Protein AF-A0A971ZGK8-F1 (afdb_monomer_lite)

Foldseek 3Di:
DPVPDDDDDDDDAQDKDKDKDWDADPVGIDPDIDIDIDGHHHCVRPPVSVVVVVVVVVVVVCCQACNDWDDDQQEIETEDHPPLQVVQEAECPDPVNPSHFKYKYWYFVVSLCDQGWHWYHDFQKIKIDTSVQLCDPVVVVVCPVARPKTKIKMKGFDDDDDADPQKDFQGTKIWIFIWIDDPPDIGGPFFTNFWMKMAGHGPCPVPVDFDPKFKWWQDPVVRHTDTDPHRMDTDGGITMIGIMGGD

pLDDT: mean 90.39, std 7.76, range [48.34, 98.5]

Radius of gyration: 27.32 Å; chains: 1; bounding box: 56×55×80 Å

Sequence (247 aa):
TTEAEFLVKDLEPDTLYDFRVRALNQYGASIGDATVRVRTLTVRQDTKLGEKEDRLDREEDKIRREGKEEFNNDTVRIFLGENTLRRGLVSLTQSKYNKINSFTISIPVEFVRTNRELTIREGTLILELNLRDLYTQDVRRNDKGNKDAYVNIHIERISEGHIPRGKRLASKAYEVSFDYQYGKNTLAINKLENPAKVTLVQDKKAYPNTKNTKLYIFNREKGDYQPQSSTWANINTSGRFILLSDR

Secondary structure (DSSP, 8-state):
--TT-----SPPTT-EEEEEE--EETTEE-S--EEEEEEPPPTTT-HHHHHHHHHHHHHHHHHHHHEEEEEETTEEEEEE-HHHHHHTEEE--SGGGTT--EEEEEEEHHHHTS--EEEEEETTEEEEEEGGGGS-HHHHHH----TT-EEEEEEEEE------TTEEESS-EEEEEEEEEETTEEEE--S-SSPEEEEE---TTT-TT-EEEEEEEEETTTTEEEEPSSSEEEESS-EEEEEEEE-

Structure (mmCIF, N/CA/C/O backbone):
data_AF-A0A971ZGK8-F1
#
_entry.id   AF-A0A971ZGK8-F1
#
loop_
_atom_site.group_PDB
_atom_site.id
_atom_site.type_symbol
_atom_site.label_atom_id
_atom_site.label_alt_id
_atom_site.label_comp_id
_atom_site.label_asym_id
_atom_site.label_entity_id
_atom_site.label_seq_id
_atom_site.pdbx_PDB_ins_code
_atom_site.Cartn_x
_atom_site.Cartn_y
_atom_site.Cartn_z
_atom_site.occupancy
_atom_site.B_iso_or_equiv
_atom_site.auth_seq_id
_atom_site.auth_comp_id
_atom_site.auth_asym_id
_atom_site.auth_atom_id
_atom_site.pdbx_PDB_model_num
ATOM 1 N N . THR A 1 1 ? -9.088 -16.824 57.070 1.00 48.34 1 THR A N 1
ATOM 2 C CA . THR A 1 1 ? -10.196 -17.383 56.269 1.00 48.34 1 THR A CA 1
ATOM 3 C C . THR A 1 1 ? -10.230 -16.671 54.930 1.00 48.34 1 THR A C 1
ATOM 5 O O . THR A 1 1 ? -10.958 -15.710 54.768 1.00 48.34 1 THR A O 1
ATOM 8 N N . THR A 1 2 ? -9.378 -17.091 53.998 1.00 50.44 2 THR A N 1
ATOM 9 C CA . THR A 1 2 ? -9.265 -16.545 52.626 1.00 50.44 2 THR A CA 1
ATOM 10 C C . THR A 1 2 ? -9.487 -17.630 51.562 1.00 50.44 2 THR A C 1
ATOM 12 O O . THR A 1 2 ? -9.474 -17.345 50.375 1.00 50.44 2 THR A O 1
ATOM 15 N N . GLU A 1 3 ? -9.721 -18.880 51.977 1.00 58.78 3 GLU A N 1
ATOM 16 C CA . GLU A 1 3 ? -9.874 -20.050 51.095 1.00 58.78 3 GLU A CA 1
ATOM 17 C C . GLU A 1 3 ? -11.291 -20.220 50.513 1.00 58.78 3 GLU A C 1
ATOM 19 O O . GLU A 1 3 ? -11.519 -21.135 49.729 1.00 58.78 3 GLU A O 1
ATOM 24 N N . ALA A 1 4 ? -12.248 -19.356 50.870 1.00 72.69 4 ALA A N 1
ATOM 25 C CA . ALA A 1 4 ? -13.655 -19.472 50.460 1.00 72.69 4 ALA A CA 1
ATOM 26 C C . ALA A 1 4 ? -14.117 -18.366 49.488 1.00 72.69 4 ALA A C 1
ATOM 28 O O . ALA A 1 4 ? -15.316 -18.137 49.342 1.00 72.69 4 ALA A O 1
ATOM 29 N N . GLU A 1 5 ? -13.184 -17.675 48.830 1.00 80.25 5 GLU A N 1
ATOM 30 C CA . GLU A 1 5 ? -13.477 -16.629 47.845 1.00 80.25 5 GLU A CA 1
ATOM 31 C C . GLU A 1 5 ? -13.016 -17.061 46.446 1.00 80.25 5 GLU A C 1
ATOM 33 O O . GLU A 1 5 ? -11.939 -17.633 46.280 1.00 80.25 5 GLU A O 1
ATOM 38 N N . PHE A 1 6 ? -13.826 -16.777 45.423 1.00 81.44 6 PHE A N 1
ATOM 39 C CA . PHE A 1 6 ? -13.497 -17.060 44.026 1.00 81.44 6 PHE A CA 1
ATOM 40 C C . PHE A 1 6 ? -13.802 -15.837 43.159 1.00 81.44 6 PHE A C 1
ATOM 42 O O . PHE A 1 6 ? -14.929 -15.344 43.140 1.00 81.44 6 PHE A O 1
ATOM 49 N N . LEU A 1 7 ? -12.796 -15.345 42.430 1.00 85.88 7 LEU A N 1
ATOM 50 C CA . LEU A 1 7 ? -12.956 -14.228 41.503 1.00 85.88 7 LEU A CA 1
ATOM 51 C C . LEU A 1 7 ? -13.386 -14.748 40.130 1.00 85.88 7 LEU A C 1
ATOM 53 O O . LEU A 1 7 ? -12.573 -15.290 39.379 1.00 85.88 7 LEU A O 1
ATOM 57 N N . VAL A 1 8 ? -14.650 -14.520 39.786 1.00 84.19 8 VAL A N 1
ATOM 58 C CA . VAL A 1 8 ? -15.166 -14.752 38.434 1.00 84.19 8 VAL A CA 1
ATOM 59 C C . VAL A 1 8 ? -14.783 -13.564 37.548 1.00 84.19 8 VAL A C 1
ATOM 61 O O . VAL A 1 8 ? -15.003 -12.413 37.924 1.00 84.19 8 VAL A O 1
ATOM 64 N N . LYS A 1 9 ? -14.174 -13.837 36.391 1.00 85.62 9 LYS A N 1
ATOM 65 C CA . LYS A 1 9 ? -13.697 -12.830 35.428 1.00 85.62 9 LYS A CA 1
ATOM 66 C C . LYS A 1 9 ? -14.501 -12.901 34.128 1.00 85.62 9 LYS A C 1
ATOM 68 O O . LYS A 1 9 ? -15.233 -13.861 33.918 1.00 85.62 9 LYS A O 1
ATOM 73 N N . ASP A 1 10 ? -14.330 -11.886 33.281 1.00 83.06 10 ASP A N 1
ATOM 74 C CA . ASP A 1 10 ? -14.865 -11.825 31.912 1.00 83.06 10 ASP A CA 1
ATOM 75 C C . ASP A 1 10 ? -16.402 -11.909 31.816 1.00 83.06 10 ASP A C 1
ATOM 77 O O . ASP A 1 10 ? -16.953 -12.489 30.885 1.00 83.06 10 ASP A O 1
ATOM 81 N N . LEU A 1 11 ? -17.101 -11.309 32.786 1.00 86.00 11 LEU A N 1
ATOM 82 C CA . LEU A 1 11 ? -18.559 -11.166 32.769 1.00 86.00 11 LEU A CA 1
ATOM 83 C C . LEU A 1 11 ? -18.975 -9.931 31.958 1.00 86.00 11 LEU A C 1
ATOM 85 O O . LEU A 1 11 ? -18.361 -8.870 32.076 1.00 86.00 11 LEU A O 1
ATOM 89 N N . GLU A 1 12 ? -20.053 -10.050 31.186 1.00 84.25 12 GLU A N 1
ATOM 90 C CA . GLU A 1 12 ? -20.650 -8.914 30.470 1.00 84.25 12 GLU A CA 1
ATOM 91 C C . GLU A 1 12 ? -21.177 -7.840 31.453 1.00 84.25 12 GLU A C 1
ATOM 93 O O . GLU A 1 12 ? -21.730 -8.196 32.502 1.00 84.25 12 GLU A O 1
ATOM 98 N N . PRO A 1 13 ? -21.014 -6.534 31.158 1.00 85.44 13 PRO A N 1
ATOM 99 C CA . PRO A 1 13 ? -21.527 -5.446 31.996 1.00 85.44 13 PRO A CA 1
ATOM 100 C C . PRO A 1 13 ? -23.065 -5.379 31.980 1.00 85.44 13 PRO A C 1
ATOM 102 O O . PRO A 1 13 ? -23.704 -5.876 31.055 1.00 85.44 13 PRO A O 1
ATOM 105 N N . ASP A 1 14 ? -23.662 -4.776 33.016 1.00 85.50 14 ASP A N 1
ATOM 106 C CA . ASP A 1 14 ? -25.126 -4.664 33.225 1.00 85.50 14 ASP A CA 1
ATOM 107 C C . ASP A 1 14 ? -25.916 -5.975 33.018 1.00 85.50 14 ASP A C 1
ATOM 109 O O . ASP A 1 14 ? -27.077 -5.992 32.604 1.00 85.50 14 ASP A O 1
ATOM 113 N N . THR A 1 15 ? -25.283 -7.107 33.316 1.00 87.88 15 THR A N 1
ATOM 114 C CA . THR A 1 15 ? -25.834 -8.436 33.057 1.00 87.88 15 THR A CA 1
ATOM 115 C C . THR A 1 15 ? -26.066 -9.169 34.370 1.00 87.88 15 THR A C 1
ATOM 117 O O . THR A 1 15 ? -25.269 -9.106 35.308 1.00 87.88 15 THR A O 1
ATOM 120 N N . LEU A 1 16 ? -27.217 -9.831 34.466 1.00 92.06 16 LEU A N 1
ATOM 121 C CA . LEU A 1 16 ? -27.627 -10.579 35.647 1.00 92.06 16 LEU A CA 1
ATOM 122 C C . LEU A 1 16 ? -27.066 -12.004 35.577 1.00 92.06 16 LEU A C 1
ATOM 124 O O . LEU A 1 16 ? -27.390 -12.743 34.651 1.00 92.06 16 LEU A O 1
ATOM 128 N N . TYR A 1 17 ? -26.280 -12.395 36.577 1.00 92.75 17 TYR A N 1
ATOM 129 C CA . TYR A 1 17 ? -25.721 -13.739 36.711 1.00 92.75 17 TYR A CA 1
ATOM 130 C C . TYR A 1 17 ? -26.236 -14.422 37.981 1.00 92.75 17 TYR A C 1
ATOM 132 O O . TYR A 1 17 ? -26.343 -13.799 39.041 1.00 92.75 17 TYR A O 1
ATOM 140 N N . ASP A 1 18 ? -26.507 -15.724 37.870 1.00 92.81 18 ASP A N 1
ATOM 141 C CA . ASP A 1 18 ? -26.852 -16.604 38.988 1.00 92.81 18 ASP A CA 1
ATOM 142 C C . ASP A 1 18 ? -25.675 -17.550 39.265 1.00 92.81 18 ASP A C 1
ATOM 144 O O . ASP A 1 18 ? -25.399 -18.466 38.488 1.00 92.81 18 ASP A O 1
ATOM 148 N N . PHE A 1 19 ? -24.981 -17.347 40.384 1.00 89.75 19 PHE A N 1
ATOM 149 C CA . PHE A 1 19 ? -23.882 -18.203 40.824 1.00 89.75 19 PHE A CA 1
ATOM 150 C C . PHE A 1 19 ? -24.393 -19.264 41.789 1.00 89.75 19 PHE A C 1
ATOM 152 O O . PHE A 1 19 ? -25.040 -18.935 42.783 1.00 89.75 19 PHE A O 1
ATOM 159 N N . ARG A 1 20 ? -24.079 -20.534 41.516 1.00 89.50 20 ARG A N 1
ATOM 160 C CA . ARG A 1 20 ? -24.404 -21.665 42.394 1.00 89.50 20 ARG A CA 1
ATOM 161 C C . ARG A 1 20 ? -23.137 -22.332 42.893 1.00 89.50 20 ARG A C 1
ATOM 163 O O . ARG A 1 20 ? -22.283 -22.704 42.091 1.00 89.50 20 ARG A O 1
ATOM 170 N N . VAL A 1 21 ? -23.041 -22.523 44.205 1.00 87.06 21 VAL A N 1
ATOM 171 C CA . VAL A 1 21 ? -21.898 -23.179 44.850 1.00 87.06 21 VAL A CA 1
ATOM 172 C C . VAL A 1 21 ? -22.375 -24.414 45.609 1.00 87.06 21 VAL A C 1
ATOM 174 O O . VAL A 1 21 ? -23.343 -24.355 46.370 1.00 87.06 21 VAL A O 1
ATOM 177 N N . ARG A 1 22 ? -21.678 -25.539 45.406 1.00 87.06 22 ARG A N 1
ATOM 178 C CA . ARG A 1 22 ? -21.882 -26.802 46.130 1.00 87.06 22 ARG A CA 1
ATOM 179 C C . ARG A 1 22 ? -20.570 -27.285 46.725 1.00 87.06 22 ARG A C 1
ATOM 181 O O . ARG A 1 22 ? -19.551 -27.297 46.041 1.00 87.06 22 ARG A O 1
ATOM 188 N N . ALA A 1 23 ? -20.619 -27.729 47.977 1.00 85.38 23 ALA A N 1
ATOM 189 C CA . ALA A 1 23 ? -19.491 -28.393 48.615 1.00 85.38 23 ALA A CA 1
ATOM 190 C C . ALA A 1 23 ? -19.387 -29.850 48.137 1.00 85.38 23 ALA A C 1
ATOM 192 O O . ALA A 1 23 ? -20.405 -30.529 47.990 1.00 85.38 23 ALA A O 1
ATOM 193 N N . LEU A 1 24 ? -18.162 -30.327 47.923 1.00 87.75 24 LEU A N 1
ATOM 194 C CA . LEU A 1 24 ? -17.855 -31.702 47.531 1.00 87.75 24 LEU A CA 1
ATOM 195 C C . LEU A 1 24 ? -16.894 -32.306 48.562 1.00 87.75 24 LEU A C 1
ATOM 197 O O . LEU A 1 24 ? -15.886 -31.685 48.894 1.00 87.75 24 LEU A O 1
ATOM 201 N N . ASN A 1 25 ? -17.191 -33.507 49.059 1.00 86.56 25 ASN A N 1
ATOM 202 C CA . ASN A 1 25 ? -16.276 -34.293 49.891 1.00 86.56 25 ASN A CA 1
ATOM 203 C C . ASN A 1 25 ? -16.026 -35.679 49.262 1.00 86.56 25 ASN A C 1
ATOM 205 O O . ASN A 1 25 ? -16.562 -35.995 48.201 1.00 86.56 25 ASN A O 1
ATOM 209 N N . GLN A 1 26 ? -15.229 -36.524 49.923 1.00 85.06 26 GLN A N 1
ATOM 210 C CA . GLN A 1 26 ? -14.889 -37.869 49.430 1.00 85.06 26 GLN A CA 1
ATOM 211 C C . GLN A 1 26 ? -16.089 -38.824 49.267 1.00 85.06 26 GLN A C 1
ATOM 213 O O . GLN A 1 26 ? -15.962 -39.853 48.611 1.00 85.06 26 GLN A O 1
ATOM 218 N N . TYR A 1 27 ? -17.242 -38.496 49.855 1.00 84.88 27 TYR A N 1
ATOM 219 C CA . TYR A 1 27 ? -18.473 -39.286 49.794 1.00 84.88 27 TYR A CA 1
ATOM 220 C C . TYR A 1 27 ? -19.504 -38.717 48.808 1.00 84.88 27 TYR A C 1
ATOM 222 O O . TYR A 1 27 ? -20.514 -39.368 48.546 1.00 84.88 27 TYR A O 1
ATOM 230 N N . GLY A 1 28 ? -19.267 -37.525 48.250 1.00 83.12 28 GLY A N 1
ATOM 231 C CA . GLY A 1 28 ? -20.131 -36.909 47.246 1.00 83.12 28 GLY A CA 1
ATOM 232 C C . GLY A 1 28 ? -20.387 -35.418 47.464 1.00 83.12 28 GLY A C 1
ATOM 233 O O . GLY A 1 28 ? -19.735 -34.743 48.263 1.00 83.12 28 GLY A O 1
ATOM 234 N N . ALA A 1 29 ? -21.340 -34.889 46.696 1.00 82.75 29 ALA A N 1
ATOM 235 C CA . ALA A 1 29 ? -21.760 -33.495 46.775 1.00 82.75 29 ALA A CA 1
ATOM 236 C C . ALA A 1 29 ? -22.768 -33.269 47.910 1.00 82.75 29 ALA A C 1
ATOM 238 O O . ALA A 1 29 ? -23.597 -34.125 48.214 1.00 82.75 29 ALA A O 1
ATOM 239 N N . SER A 1 30 ? -22.716 -32.076 48.497 1.00 83.50 30 SER A N 1
ATOM 240 C CA . SER A 1 30 ? -23.720 -31.555 49.425 1.00 83.50 30 SER A CA 1
ATOM 241 C C . SER A 1 30 ? -25.133 -31.606 48.828 1.00 83.50 30 SER A C 1
ATOM 243 O O . SER A 1 30 ? -25.326 -31.312 47.647 1.00 83.50 30 SER A O 1
ATOM 245 N N . ILE A 1 31 ? -26.123 -31.917 49.674 1.00 76.06 31 ILE A N 1
ATOM 246 C CA . ILE A 1 31 ? -27.555 -31.914 49.324 1.00 76.06 31 ILE A CA 1
ATOM 247 C C . ILE A 1 31 ? -28.051 -30.485 49.042 1.00 76.06 31 ILE A C 1
ATOM 249 O O . ILE A 1 31 ? -28.914 -30.291 48.192 1.00 76.06 31 ILE A O 1
ATOM 253 N N . GLY A 1 32 ? -27.502 -29.482 49.735 1.00 75.00 32 GLY A N 1
ATOM 254 C CA . GLY A 1 32 ? -27.845 -28.073 49.535 1.00 75.00 32 GLY A CA 1
ATOM 255 C C . GLY A 1 32 ? -26.857 -27.343 48.626 1.00 75.00 32 GLY A C 1
ATOM 256 O O . GLY A 1 32 ? -25.653 -27.622 48.657 1.00 75.00 32 GLY A O 1
ATOM 257 N N . ASP A 1 33 ? -27.361 -26.374 47.862 1.00 80.44 33 ASP A N 1
ATOM 258 C CA . ASP A 1 33 ? -26.561 -25.360 47.175 1.00 80.44 33 ASP A CA 1
ATOM 259 C C . ASP A 1 33 ? -26.872 -23.951 47.671 1.00 80.44 33 ASP A C 1
ATOM 261 O O . ASP A 1 33 ? -27.999 -23.633 48.046 1.00 80.44 33 ASP A O 1
ATOM 265 N N . ALA A 1 34 ? -25.844 -23.105 47.667 1.00 81.44 34 ALA A N 1
ATOM 266 C CA . ALA A 1 34 ? -26.004 -21.673 47.848 1.00 81.44 34 ALA A CA 1
ATOM 267 C C . ALA A 1 34 ? -26.119 -21.030 46.464 1.00 81.44 34 ALA A C 1
ATOM 269 O O . ALA A 1 34 ? -25.221 -21.188 45.634 1.00 81.44 34 ALA A O 1
ATOM 270 N N . THR A 1 35 ? -27.216 -20.311 46.220 1.00 84.81 35 THR A N 1
ATOM 271 C CA . THR A 1 35 ? -27.405 -19.513 45.004 1.00 84.81 35 THR A CA 1
ATOM 272 C C . THR A 1 35 ? -27.316 -18.032 45.352 1.00 84.81 35 THR A C 1
ATOM 274 O O . THR A 1 35 ? -27.999 -17.572 46.266 1.00 84.81 35 THR A O 1
ATOM 277 N N . VAL A 1 36 ? -26.518 -17.273 44.603 1.00 88.31 36 VAL A N 1
ATOM 278 C CA . VAL A 1 36 ? -26.461 -15.811 44.694 1.00 88.31 36 VAL A CA 1
ATOM 279 C C . VAL A 1 36 ? -26.730 -15.226 43.316 1.00 88.31 36 VAL A C 1
ATOM 281 O O . VAL A 1 36 ? -26.092 -15.602 42.335 1.00 88.31 36 VAL A O 1
ATOM 284 N N . ARG A 1 37 ? -27.675 -14.290 43.257 1.00 90.31 37 ARG A N 1
ATOM 285 C CA . ARG A 1 37 ? -28.022 -13.533 42.055 1.00 90.31 37 ARG A CA 1
ATOM 286 C C . ARG A 1 37 ? -27.402 -12.147 42.147 1.00 90.31 37 ARG A C 1
ATOM 288 O O . ARG A 1 37 ? -27.738 -11.391 43.057 1.00 90.31 37 ARG A O 1
ATOM 295 N N . VAL A 1 38 ? -26.517 -11.812 41.214 1.00 89.38 38 VAL A N 1
ATOM 296 C CA . VAL A 1 38 ? -25.820 -10.518 41.181 1.00 89.38 38 VAL A CA 1
ATOM 297 C C . VAL A 1 38 ? -25.904 -9.943 39.776 1.00 89.38 38 VAL A C 1
ATOM 299 O O . VAL A 1 38 ? -25.780 -10.666 38.791 1.00 89.38 38 VAL A O 1
ATOM 302 N N . ARG A 1 39 ? -26.114 -8.632 39.674 1.00 88.31 39 ARG A N 1
ATOM 303 C CA . ARG A 1 39 ? -25.971 -7.898 38.416 1.00 88.31 39 ARG A CA 1
ATOM 304 C C . ARG A 1 39 ? -24.588 -7.257 38.382 1.00 88.31 39 ARG A C 1
ATOM 306 O O . ARG A 1 39 ? -24.195 -6.623 39.361 1.00 88.31 39 ARG A O 1
ATOM 313 N N . THR A 1 40 ? -23.856 -7.435 37.287 1.00 84.19 40 THR A N 1
ATOM 314 C CA . THR A 1 40 ? -22.583 -6.735 37.078 1.00 84.19 40 THR A CA 1
ATOM 315 C C . THR A 1 40 ? -22.811 -5.226 37.001 1.00 84.19 40 THR A C 1
ATOM 317 O O . THR A 1 40 ? -23.899 -4.757 36.666 1.00 84.19 40 THR A O 1
ATOM 320 N N . LEU A 1 41 ? -21.790 -4.443 37.352 1.00 80.25 41 LEU A N 1
ATOM 321 C CA . LEU A 1 41 ? -21.873 -2.988 37.260 1.00 80.25 41 LEU A CA 1
ATOM 322 C C . LEU A 1 41 ? -22.137 -2.562 35.808 1.00 80.25 41 LEU A C 1
ATOM 324 O O . LEU A 1 41 ? -21.693 -3.207 34.855 1.00 80.25 41 LEU A O 1
ATOM 328 N N . THR A 1 42 ? -22.856 -1.455 35.638 1.00 73.06 42 THR A N 1
ATOM 329 C CA . THR A 1 42 ? -22.906 -0.779 34.336 1.00 73.06 42 THR A CA 1
ATOM 330 C C . THR A 1 42 ? -21.529 -0.196 34.006 1.00 73.06 42 THR A C 1
ATOM 332 O O . THR A 1 42 ? -20.767 0.146 34.911 1.00 73.06 42 THR A O 1
ATOM 335 N N . VAL A 1 43 ? -21.240 0.017 32.720 1.00 67.56 43 VAL A N 1
ATOM 336 C CA . VAL A 1 43 ? -20.011 0.688 32.242 1.00 67.56 43 VAL A CA 1
ATOM 337 C C . VAL A 1 43 ? -19.739 2.007 32.981 1.00 67.56 43 VAL A C 1
ATOM 339 O O . VAL A 1 43 ? -18.599 2.343 33.277 1.00 67.56 43 VAL A O 1
ATOM 342 N N . ARG A 1 44 ? -20.798 2.750 33.332 1.00 63.81 44 ARG A N 1
ATOM 343 C CA . ARG A 1 44 ? -20.704 4.035 34.046 1.00 63.81 44 ARG A CA 1
ATOM 344 C C . ARG A 1 44 ? -20.452 3.898 35.550 1.00 63.81 44 ARG A C 1
ATOM 346 O O . ARG A 1 44 ? -19.991 4.851 36.167 1.00 63.81 44 ARG A O 1
ATOM 353 N N . GLN A 1 45 ? -20.809 2.763 36.148 1.00 70.12 45 GLN A N 1
ATOM 354 C CA . GLN A 1 45 ? -20.604 2.486 37.574 1.00 70.12 45 GLN A CA 1
ATOM 355 C C . GLN A 1 45 ? -19.261 1.799 37.835 1.00 70.12 45 GLN A C 1
ATOM 357 O O . GLN A 1 45 ? -18.697 1.963 38.915 1.00 70.12 45 GLN A O 1
ATOM 362 N N . ASP A 1 46 ? -18.743 1.053 36.858 1.00 71.00 46 ASP A N 1
ATOM 363 C CA . ASP A 1 46 ? -17.382 0.531 36.886 1.00 71.00 46 ASP A CA 1
ATOM 364 C C . ASP A 1 46 ? -16.416 1.585 36.338 1.00 71.00 46 ASP A C 1
ATOM 366 O O . ASP A 1 46 ? -16.136 1.656 35.141 1.00 71.00 46 ASP A O 1
ATOM 370 N N . THR A 1 47 ? -15.893 2.420 37.236 1.00 71.19 47 THR A N 1
ATOM 371 C CA . THR A 1 47 ? -14.935 3.477 36.888 1.00 71.19 47 THR A CA 1
ATOM 372 C C . THR A 1 47 ? -13.717 2.941 36.139 1.00 71.19 47 THR A C 1
ATOM 374 O O . THR A 1 47 ? -13.224 3.616 35.242 1.00 71.19 47 THR A O 1
ATOM 377 N N . LYS A 1 48 ? -13.262 1.712 36.426 1.00 75.31 48 LYS A N 1
ATOM 378 C CA . LYS A 1 48 ? -12.113 1.110 35.734 1.00 75.31 48 LYS A CA 1
ATOM 379 C C . LYS A 1 48 ? -12.463 0.674 34.316 1.00 75.31 48 LYS A C 1
ATOM 381 O O . LYS A 1 48 ? -11.614 0.775 33.430 1.00 75.31 48 LYS A O 1
ATOM 386 N N . LEU A 1 49 ? -13.678 0.169 34.100 1.00 71.69 49 LEU A N 1
ATOM 387 C CA . LEU A 1 49 ? -14.155 -0.193 32.766 1.00 71.69 49 LEU A CA 1
ATOM 388 C C . LEU A 1 49 ? -14.382 1.064 31.913 1.00 71.69 49 LEU A C 1
ATOM 390 O O . LEU A 1 49 ? -13.874 1.124 30.798 1.00 71.69 49 LEU A O 1
ATOM 394 N N . GLY A 1 50 ? -15.039 2.089 32.467 1.00 75.62 50 GLY A N 1
ATOM 395 C CA . GLY A 1 50 ? -15.246 3.373 31.792 1.00 75.62 50 GLY A CA 1
ATOM 396 C C . GLY A 1 50 ? -13.933 4.082 31.442 1.00 75.62 50 GLY A C 1
ATOM 397 O O . GLY A 1 50 ? -13.743 4.494 30.304 1.00 75.62 50 GLY A O 1
ATOM 398 N N . GLU A 1 51 ? -12.969 4.139 32.370 1.00 80.00 51 GLU A N 1
ATOM 399 C CA . GLU A 1 51 ? -11.628 4.682 32.092 1.00 80.00 51 GLU A CA 1
ATOM 400 C C . GLU A 1 51 ? -10.896 3.908 30.985 1.00 80.00 51 GLU A C 1
ATOM 402 O O . GLU A 1 51 ? -10.142 4.492 30.200 1.00 80.00 51 GLU A O 1
ATOM 407 N N . LYS A 1 52 ? -11.091 2.585 30.920 1.00 80.38 52 LYS A N 1
ATOM 408 C CA . LYS A 1 52 ? -10.501 1.740 29.879 1.00 80.38 52 LYS A CA 1
ATOM 409 C C . LYS A 1 52 ? -11.139 2.011 28.517 1.00 80.38 52 LYS A C 1
ATOM 411 O O . LYS A 1 52 ? -10.386 2.131 27.555 1.00 80.38 52 LYS A O 1
ATOM 416 N N . GLU A 1 53 ? -12.464 2.107 28.433 1.00 81.75 53 GLU A N 1
ATOM 417 C CA . GLU A 1 53 ? -13.177 2.445 27.192 1.00 81.75 53 GLU A CA 1
ATOM 418 C C . GLU A 1 53 ? -12.802 3.845 26.699 1.00 81.75 53 GLU A C 1
ATOM 420 O O . GLU A 1 53 ? -12.335 3.981 25.572 1.00 81.75 53 GLU A O 1
ATOM 425 N N . ASP A 1 54 ? -12.841 4.856 27.572 1.00 84.12 54 ASP A N 1
ATOM 426 C CA . ASP A 1 54 ? -12.423 6.224 27.243 1.00 84.12 54 ASP A CA 1
ATOM 427 C C . ASP A 1 54 ? -10.981 6.281 26.719 1.00 84.12 54 ASP A C 1
ATOM 429 O O . ASP A 1 54 ? -10.650 7.071 25.830 1.00 84.12 54 ASP A O 1
ATOM 433 N N . ARG A 1 55 ? -10.081 5.471 27.293 1.00 86.00 55 ARG A N 1
ATOM 434 C CA . ARG A 1 55 ? -8.694 5.387 26.828 1.00 86.00 55 ARG A CA 1
ATOM 435 C C . ARG A 1 55 ? -8.612 4.761 25.439 1.00 86.00 55 ARG A C 1
ATOM 437 O O . ARG A 1 55 ? -7.866 5.281 24.613 1.00 86.00 55 ARG A O 1
ATOM 444 N N . LEU A 1 56 ? -9.352 3.681 25.193 1.00 85.69 56 LEU A N 1
ATOM 445 C CA . LEU A 1 56 ? -9.393 3.019 23.889 1.00 85.69 56 LEU A CA 1
ATOM 446 C C . LEU A 1 56 ? -9.958 3.954 22.816 1.00 85.69 56 LEU A C 1
ATOM 448 O O . LEU A 1 56 ? -9.327 4.108 21.777 1.00 85.69 56 LEU A O 1
ATOM 452 N N . ASP A 1 57 ? -11.049 4.664 23.103 1.00 86.12 57 ASP A N 1
ATOM 453 C CA . ASP A 1 57 ? -11.650 5.632 22.178 1.00 86.12 57 ASP A CA 1
ATOM 454 C C . ASP A 1 57 ? -10.673 6.765 21.827 1.00 86.12 57 ASP A C 1
ATOM 456 O O . ASP A 1 57 ? -10.507 7.129 20.660 1.00 86.12 57 ASP A O 1
ATOM 460 N N . ARG A 1 58 ? -9.952 7.301 22.823 1.00 88.94 58 ARG A N 1
ATOM 461 C CA . ARG A 1 58 ? -8.915 8.324 22.590 1.00 88.94 58 ARG A CA 1
ATOM 462 C C . ARG A 1 58 ? -7.749 7.789 21.762 1.00 88.94 58 ARG A C 1
ATOM 464 O O . ARG A 1 58 ? -7.197 8.526 20.943 1.00 88.94 58 ARG A O 1
ATOM 471 N N . GLU A 1 59 ? -7.337 6.544 21.993 1.00 87.00 59 GLU A N 1
ATOM 472 C CA . GLU A 1 59 ? -6.283 5.891 21.215 1.00 87.00 59 GLU A CA 1
ATOM 473 C C . GLU A 1 59 ? -6.727 5.635 19.772 1.00 87.00 59 GLU A C 1
ATOM 475 O O . GLU A 1 59 ? -5.970 5.944 18.849 1.00 87.00 59 GLU A O 1
ATOM 480 N N . GLU A 1 60 ? -7.953 5.155 19.556 1.00 87.25 60 GLU A N 1
ATOM 481 C CA . GLU A 1 60 ? -8.538 4.980 18.225 1.00 87.25 60 GLU A CA 1
ATOM 482 C C . GLU A 1 60 ? -8.612 6.306 17.468 1.00 87.25 60 GLU A C 1
ATOM 484 O O . GLU A 1 60 ? -8.166 6.387 16.322 1.00 87.25 60 GLU A O 1
ATOM 489 N N . ASP A 1 61 ? -9.090 7.372 18.112 1.00 88.19 61 ASP A N 1
ATOM 490 C CA . ASP A 1 61 ? -9.144 8.708 17.519 1.00 88.19 61 ASP A CA 1
ATOM 491 C C . ASP A 1 61 ? -7.754 9.231 17.154 1.00 88.19 61 ASP A C 1
ATOM 493 O O . ASP A 1 61 ? -7.562 9.844 16.095 1.00 88.19 61 ASP A O 1
ATOM 497 N N . LYS A 1 62 ? -6.761 8.978 18.012 1.00 91.69 62 LYS A N 1
ATOM 498 C CA . LYS A 1 62 ? -5.374 9.346 17.733 1.00 91.69 62 LYS A CA 1
ATOM 499 C C . LYS A 1 62 ? -4.843 8.584 16.522 1.00 91.69 62 LYS A C 1
ATOM 501 O O . LYS A 1 62 ? -4.313 9.213 15.606 1.00 91.69 62 LYS A O 1
ATOM 506 N N . ILE A 1 63 ? -5.035 7.264 16.475 1.00 90.31 63 ILE A N 1
ATOM 507 C CA . ILE A 1 63 ? -4.637 6.421 15.337 1.00 90.31 63 ILE A CA 1
ATOM 508 C C . ILE A 1 63 ? -5.351 6.874 14.061 1.00 90.31 63 ILE A C 1
ATOM 510 O O . ILE A 1 63 ? -4.729 6.958 13.005 1.00 90.31 63 ILE A O 1
ATOM 514 N N . ARG A 1 64 ? -6.635 7.224 14.134 1.00 90.38 64 ARG A N 1
ATOM 515 C CA . ARG A 1 64 ? -7.403 7.693 12.977 1.00 90.38 64 ARG A CA 1
ATOM 516 C C . ARG A 1 64 ? -6.884 9.024 12.433 1.00 90.38 64 ARG A C 1
ATOM 518 O O . ARG A 1 64 ? -6.834 9.214 11.217 1.00 90.38 64 ARG A O 1
ATOM 525 N N . ARG A 1 65 ? -6.475 9.951 13.304 1.00 92.62 65 ARG A N 1
ATOM 526 C CA . ARG A 1 65 ? -5.944 11.264 12.892 1.00 92.62 65 ARG A CA 1
ATOM 527 C C . ARG A 1 65 ? -4.498 11.185 12.414 1.00 92.62 65 ARG A C 1
ATOM 529 O O . ARG A 1 65 ? -4.169 11.723 11.355 1.00 92.62 65 ARG A O 1
ATOM 536 N N . GLU A 1 66 ? -3.632 10.545 13.191 1.00 93.06 66 GLU A N 1
ATOM 537 C CA . GLU A 1 66 ? -2.179 10.544 12.976 1.00 93.06 66 GLU A CA 1
ATOM 538 C C . GLU A 1 66 ? -1.706 9.361 12.122 1.00 93.06 66 GLU A C 1
ATOM 540 O O . GLU A 1 66 ? -0.755 9.498 11.349 1.00 93.06 66 GLU A O 1
ATOM 545 N N . GLY A 1 67 ? -2.410 8.235 12.187 1.00 94.19 67 GLY A N 1
ATOM 546 C CA . GLY A 1 67 ? -1.959 6.945 11.680 1.00 94.19 67 GLY A CA 1
ATOM 547 C C . GLY A 1 67 ? -1.175 6.164 12.733 1.00 94.19 67 GLY A C 1
ATOM 548 O O . GLY A 1 67 ? -0.950 6.629 13.851 1.00 94.19 67 GLY A O 1
ATOM 549 N N . LYS A 1 68 ? -0.735 4.962 12.366 1.00 95.69 68 LYS A N 1
ATOM 550 C CA . LYS A 1 68 ? 0.208 4.162 13.161 1.00 95.69 68 LYS A CA 1
ATOM 551 C C . LYS A 1 68 ? 1.090 3.315 12.253 1.00 95.69 68 LYS A C 1
ATOM 553 O O . LYS A 1 68 ? 0.737 3.045 11.107 1.00 95.69 68 LYS A O 1
ATOM 558 N N . GLU A 1 69 ? 2.219 2.871 12.780 1.00 96.25 69 GLU A N 1
ATOM 559 C CA . GLU A 1 69 ? 3.131 1.959 12.097 1.00 96.25 69 GLU A CA 1
ATOM 560 C C . GLU A 1 69 ? 3.335 0.717 12.963 1.00 96.25 69 GLU A C 1
ATOM 562 O O . GLU A 1 69 ? 3.601 0.824 14.159 1.00 96.25 69 GLU A O 1
ATOM 567 N N . GLU A 1 70 ? 3.218 -0.455 12.352 1.00 95.69 70 GLU A N 1
ATOM 568 C CA . GLU A 1 70 ? 3.436 -1.748 12.989 1.00 95.69 70 GLU A CA 1
ATOM 569 C C . GLU A 1 70 ? 4.589 -2.453 12.278 1.00 95.69 70 GLU A C 1
ATOM 571 O O . GLU A 1 70 ? 4.515 -2.760 11.086 1.00 95.69 70 GLU A O 1
ATOM 576 N N . PHE A 1 71 ? 5.673 -2.683 13.013 1.00 94.25 71 PHE A N 1
ATOM 577 C CA . PHE A 1 71 ? 6.865 -3.356 12.509 1.00 94.25 71 PHE A CA 1
ATOM 578 C C . PHE A 1 71 ? 6.807 -4.840 12.858 1.00 94.25 71 PHE A C 1
ATOM 580 O O . PHE A 1 71 ? 6.579 -5.201 14.013 1.00 94.25 71 PHE A O 1
ATOM 587 N N . ASN A 1 72 ? 7.065 -5.694 11.871 1.00 90.69 72 ASN A N 1
ATOM 588 C CA . ASN A 1 72 ? 7.203 -7.129 12.062 1.00 90.69 72 ASN A CA 1
ATOM 589 C C . ASN A 1 72 ? 8.365 -7.652 11.208 1.00 90.69 72 ASN A C 1
ATOM 591 O O . ASN A 1 72 ? 8.213 -7.868 10.004 1.00 90.69 72 ASN A O 1
ATOM 595 N N . ASN A 1 73 ? 9.522 -7.846 11.849 1.00 84.44 73 ASN A N 1
ATOM 596 C CA . ASN A 1 73 ? 10.772 -8.291 11.227 1.00 84.44 73 ASN A CA 1
ATOM 597 C C . ASN A 1 73 ? 11.110 -7.489 9.952 1.00 84.44 73 ASN A C 1
ATOM 599 O O . ASN A 1 73 ? 11.466 -6.315 10.048 1.00 84.44 73 ASN A O 1
ATOM 603 N N . ASP A 1 74 ? 10.961 -8.107 8.777 1.00 88.44 74 ASP A N 1
ATOM 604 C CA . ASP A 1 74 ? 11.289 -7.535 7.461 1.00 88.44 74 ASP A CA 1
ATOM 605 C C . ASP A 1 74 ? 10.100 -6.839 6.775 1.00 88.44 74 ASP A C 1
ATOM 607 O O . ASP A 1 74 ? 10.199 -6.401 5.619 1.00 88.44 74 ASP A O 1
ATOM 611 N N . THR A 1 75 ? 8.974 -6.733 7.483 1.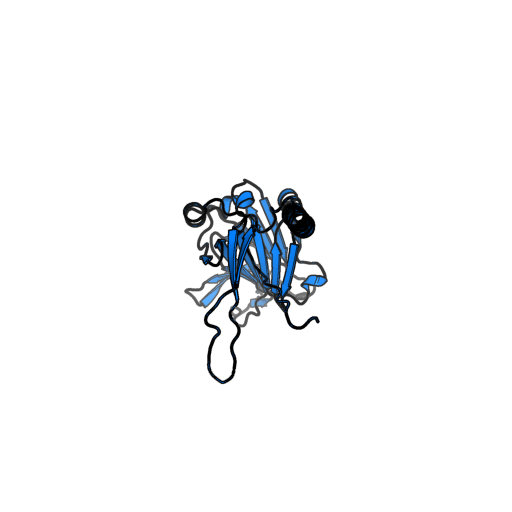00 93.12 75 THR A N 1
ATOM 612 C CA . THR A 1 75 ? 7.721 -6.155 6.997 1.00 93.12 75 THR A CA 1
ATOM 613 C C . THR A 1 75 ? 7.276 -4.994 7.880 1.00 93.12 75 THR A C 1
ATOM 615 O O . THR A 1 75 ? 7.452 -5.008 9.102 1.00 93.12 75 THR A O 1
ATOM 618 N N . VAL A 1 76 ? 6.683 -3.972 7.267 1.00 96.75 76 VAL A N 1
ATOM 619 C CA . VAL A 1 76 ? 6.023 -2.889 8.000 1.00 96.75 76 VAL A CA 1
ATOM 620 C C . VAL A 1 76 ? 4.627 -2.660 7.451 1.00 96.75 76 VAL A C 1
ATOM 622 O O . VAL A 1 76 ? 4.420 -2.589 6.237 1.00 96.75 76 VAL A O 1
ATOM 625 N N . ARG A 1 77 ? 3.668 -2.511 8.360 1.00 97.12 77 ARG A N 1
ATOM 626 C CA . ARG A 1 77 ? 2.309 -2.095 8.041 1.00 97.12 77 ARG A CA 1
ATOM 627 C C . ARG A 1 77 ? 2.087 -0.671 8.530 1.00 97.12 77 ARG A C 1
ATOM 629 O O . ARG A 1 77 ? 2.282 -0.369 9.701 1.00 97.12 77 ARG A O 1
ATOM 636 N N . ILE A 1 78 ? 1.698 0.211 7.622 1.00 97.31 78 ILE A N 1
ATOM 637 C CA . ILE A 1 78 ? 1.538 1.642 7.862 1.00 97.31 78 ILE A CA 1
ATOM 638 C C . ILE A 1 78 ? 0.065 1.972 7.674 1.00 97.31 78 ILE A C 1
ATOM 640 O O . ILE A 1 78 ? -0.448 1.965 6.558 1.00 97.31 78 ILE A O 1
ATOM 644 N N . PHE A 1 79 ? -0.612 2.271 8.772 1.00 96.56 79 PHE A N 1
ATOM 645 C CA . PHE A 1 79 ? -2.002 2.695 8.776 1.00 96.56 79 PHE A CA 1
ATOM 646 C C . PHE A 1 79 ? -2.046 4.203 8.558 1.00 96.56 79 PHE A C 1
ATOM 648 O O . PHE A 1 79 ? -1.546 4.971 9.383 1.00 96.56 79 PHE A O 1
ATOM 655 N N . LEU A 1 80 ? -2.619 4.633 7.435 1.00 96.38 80 LEU A N 1
ATOM 656 C CA . LEU A 1 80 ? -2.696 6.048 7.100 1.00 96.38 80 LEU A CA 1
ATOM 657 C C . LEU A 1 80 ? -3.818 6.726 7.883 1.00 96.38 80 LEU A C 1
ATOM 659 O O . LEU A 1 80 ? -4.989 6.391 7.723 1.00 96.38 80 LEU A O 1
ATOM 663 N N . GLY A 1 81 ? -3.445 7.717 8.689 1.00 94.81 81 GLY A N 1
ATOM 664 C CA . GLY A 1 81 ? -4.390 8.627 9.321 1.00 94.81 81 GLY A CA 1
ATOM 665 C C . GLY A 1 81 ? -4.770 9.803 8.424 1.00 94.81 81 GLY A C 1
ATOM 666 O O . GLY A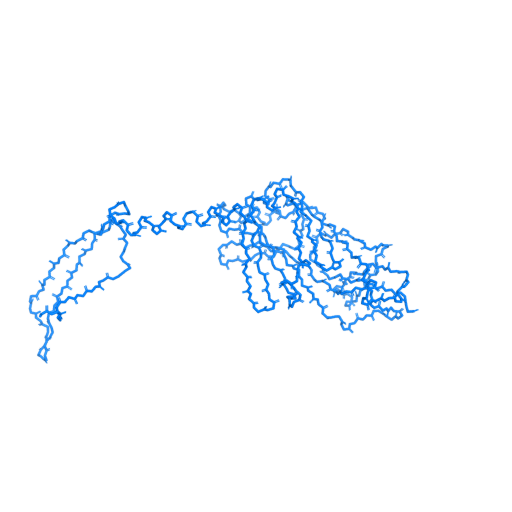 1 81 ? -4.114 10.103 7.415 1.00 94.81 81 GLY A O 1
ATOM 667 N N . GLU A 1 82 ? -5.807 10.525 8.838 1.00 93.94 82 GLU A N 1
ATOM 668 C CA . GLU A 1 82 ? -6.356 11.670 8.115 1.00 93.94 82 GLU A CA 1
ATOM 669 C C . GLU A 1 82 ? -5.295 12.732 7.779 1.00 93.94 82 GLU A C 1
ATOM 671 O O . GLU A 1 82 ? -5.268 13.245 6.659 1.00 93.94 82 GLU A O 1
ATOM 676 N N . ASN A 1 83 ? -4.381 13.038 8.704 1.00 93.94 83 ASN A N 1
ATOM 677 C CA . ASN A 1 83 ? -3.343 14.056 8.504 1.00 93.94 83 ASN A CA 1
ATOM 678 C C . ASN A 1 83 ? -2.383 13.700 7.362 1.00 93.94 83 ASN A C 1
ATOM 680 O O . ASN A 1 83 ? -1.913 14.570 6.626 1.00 93.94 83 ASN A O 1
ATOM 684 N N . THR A 1 84 ? -2.069 12.418 7.199 1.00 94.00 84 THR A N 1
ATOM 685 C CA . THR A 1 84 ? -1.205 11.945 6.110 1.00 94.00 84 THR A CA 1
ATOM 686 C C . THR A 1 84 ? -1.961 11.934 4.788 1.00 94.00 84 THR A C 1
ATOM 688 O O . THR A 1 84 ? -1.430 12.390 3.779 1.00 94.00 84 THR A O 1
ATOM 691 N N . LEU A 1 85 ? -3.233 11.536 4.808 1.00 93.69 85 LEU A N 1
ATOM 692 C CA . LEU A 1 85 ? -4.101 11.535 3.628 1.00 93.69 85 LEU A CA 1
ATOM 693 C C . LEU A 1 85 ? -4.449 12.948 3.140 1.00 93.69 85 LEU A C 1
ATOM 695 O O . LEU A 1 85 ? -4.615 13.153 1.945 1.00 93.69 85 LEU A O 1
ATOM 699 N N . ARG A 1 86 ? -4.526 13.937 4.040 1.00 92.38 86 ARG A N 1
ATOM 700 C CA . ARG A 1 86 ? -4.653 15.362 3.683 1.00 92.38 86 ARG A CA 1
ATOM 701 C C . ARG A 1 86 ? -3.396 15.897 2.994 1.00 92.38 86 ARG A C 1
ATOM 703 O O . ARG A 1 86 ? -3.508 16.734 2.109 1.00 92.38 86 ARG A O 1
ATOM 710 N N . ARG A 1 87 ? -2.211 15.425 3.399 1.00 94.56 87 ARG A N 1
ATOM 711 C CA . ARG A 1 87 ? -0.930 15.787 2.767 1.00 94.56 87 ARG A CA 1
ATOM 712 C C . ARG A 1 87 ? -0.701 15.074 1.433 1.00 94.56 87 ARG A C 1
ATOM 714 O O . ARG A 1 87 ? 0.064 15.581 0.623 1.00 94.56 87 ARG A O 1
ATOM 721 N N . GLY A 1 88 ? -1.306 13.900 1.236 1.00 94.88 88 GLY A N 1
ATOM 722 C CA . GLY A 1 88 ? -1.182 13.116 0.004 1.00 94.88 88 GLY A CA 1
ATOM 723 C C . GLY A 1 88 ? 0.224 12.559 -0.242 1.00 94.88 88 GLY A C 1
ATOM 724 O O . GLY A 1 88 ? 0.562 12.241 -1.376 1.00 94.88 88 GLY A O 1
ATOM 725 N N . LEU A 1 89 ? 1.069 12.448 0.790 1.00 96.62 89 LEU A N 1
ATOM 726 C CA . LEU A 1 89 ? 2.457 12.003 0.649 1.00 96.62 89 LEU A CA 1
ATOM 727 C C . LEU A 1 89 ? 2.849 11.010 1.744 1.00 96.62 89 LEU A C 1
ATOM 729 O O . LEU A 1 89 ? 2.778 11.321 2.934 1.00 96.62 89 LEU A O 1
ATOM 733 N N . VAL A 1 90 ? 3.356 9.851 1.327 1.00 96.81 90 VAL A N 1
ATOM 734 C CA . VAL A 1 90 ? 3.954 8.826 2.190 1.00 96.81 90 VAL A CA 1
ATOM 735 C C . VAL A 1 90 ? 5.398 8.606 1.752 1.00 96.81 90 VAL A C 1
ATOM 737 O O . VAL A 1 90 ? 5.663 8.211 0.620 1.00 96.81 90 VAL A O 1
ATOM 740 N N . SER A 1 91 ? 6.349 8.874 2.648 1.00 94.94 91 SER A N 1
ATOM 741 C CA . SER A 1 91 ? 7.781 8.731 2.364 1.00 94.94 91 SER A CA 1
ATOM 742 C C . SER A 1 91 ? 8.381 7.578 3.162 1.00 94.94 91 SER A C 1
ATOM 744 O O . SER A 1 91 ? 8.524 7.665 4.381 1.00 94.94 91 SER A O 1
ATOM 746 N N . LEU A 1 92 ? 8.789 6.527 2.456 1.00 94.19 92 LEU A N 1
ATOM 747 C CA . LEU A 1 92 ? 9.381 5.289 2.979 1.00 94.19 92 LEU A CA 1
ATOM 748 C C . LEU A 1 92 ? 10.914 5.274 2.853 1.00 94.19 92 LEU A C 1
ATOM 750 O O . LEU A 1 92 ? 11.559 4.234 2.885 1.00 94.19 92 LEU A O 1
ATOM 754 N N . THR A 1 93 ? 11.516 6.452 2.710 1.00 88.19 93 THR A N 1
ATOM 755 C CA . THR A 1 93 ? 12.962 6.661 2.528 1.00 88.19 93 THR A CA 1
ATOM 756 C C . THR A 1 93 ? 13.718 6.917 3.835 1.00 88.19 93 THR A C 1
ATOM 758 O O . THR A 1 93 ? 14.934 7.100 3.825 1.00 88.19 93 THR A O 1
ATOM 761 N N . GLN A 1 94 ? 13.012 6.970 4.966 1.00 89.44 94 GLN A N 1
ATOM 762 C CA . GLN A 1 94 ? 13.609 7.205 6.281 1.00 89.44 94 GLN A CA 1
ATOM 763 C C . GLN A 1 94 ? 14.486 6.022 6.712 1.00 89.44 94 GLN A C 1
ATOM 765 O O . GLN A 1 94 ? 14.191 4.871 6.399 1.00 89.44 94 GLN A O 1
ATOM 770 N N . SER A 1 95 ? 15.528 6.295 7.503 1.00 89.19 95 SER A N 1
ATOM 771 C CA . SER A 1 95 ? 16.515 5.291 7.937 1.00 89.19 95 SER A CA 1
ATOM 772 C C . SER A 1 95 ? 15.905 4.079 8.650 1.00 89.19 95 SER A C 1
ATOM 774 O O . SER A 1 95 ? 16.415 2.967 8.504 1.00 89.19 95 SER A O 1
ATOM 776 N N . LYS A 1 96 ? 14.784 4.268 9.359 1.00 92.25 96 LYS A N 1
ATOM 777 C CA . LYS A 1 96 ? 14.020 3.194 10.016 1.00 92.25 96 LYS A CA 1
ATOM 778 C C . LYS A 1 96 ? 13.515 2.111 9.048 1.00 92.25 96 LYS A C 1
ATOM 780 O O . LYS A 1 96 ? 13.289 0.984 9.466 1.00 92.25 96 LYS A O 1
ATOM 785 N N . TYR A 1 97 ? 13.407 2.422 7.755 1.00 92.75 97 TYR A N 1
ATOM 786 C CA . TYR A 1 97 ? 12.942 1.510 6.707 1.00 92.75 97 TYR A CA 1
ATOM 787 C C . TYR A 1 97 ? 14.073 0.837 5.917 1.00 92.75 97 TYR A C 1
ATOM 789 O O . TYR A 1 97 ? 13.819 0.082 4.979 1.00 92.75 97 TYR A O 1
ATOM 797 N N . ASN A 1 98 ? 15.341 1.088 6.256 1.00 86.94 98 ASN A N 1
ATOM 798 C CA . ASN A 1 98 ? 16.470 0.603 5.454 1.00 86.94 98 ASN A CA 1
ATOM 799 C C . ASN A 1 98 ? 16.525 -0.928 5.353 1.00 86.94 98 ASN A C 1
ATOM 801 O O . ASN A 1 98 ? 16.861 -1.446 4.289 1.00 86.94 98 ASN A O 1
ATOM 805 N N . LYS A 1 99 ? 16.175 -1.631 6.436 1.00 88.06 99 LYS A N 1
ATOM 806 C CA . LYS A 1 99 ? 16.166 -3.102 6.511 1.00 88.06 99 LYS A CA 1
ATOM 807 C C . LYS A 1 99 ? 14.827 -3.732 6.111 1.00 88.06 99 LYS A C 1
ATOM 809 O O . LYS A 1 99 ? 14.730 -4.947 6.074 1.00 88.06 99 LYS A O 1
ATOM 814 N N . ILE A 1 100 ? 13.817 -2.918 5.811 1.00 93.31 100 ILE A N 1
ATOM 815 C CA . ILE A 1 100 ? 12.480 -3.393 5.459 1.00 93.31 100 ILE A CA 1
ATOM 816 C C . ILE A 1 100 ? 12.413 -3.631 3.953 1.00 93.31 100 ILE A C 1
ATOM 818 O O . ILE A 1 100 ? 12.842 -2.783 3.162 1.00 93.31 100 ILE A O 1
ATOM 822 N N . ASN A 1 101 ? 11.882 -4.788 3.565 1.00 92.56 101 ASN A N 1
ATOM 823 C CA . ASN A 1 101 ? 11.722 -5.157 2.160 1.00 92.56 101 ASN A CA 1
ATOM 824 C C . ASN A 1 101 ? 10.261 -5.172 1.719 1.00 92.56 101 ASN A C 1
ATOM 826 O O . ASN A 1 101 ? 10.022 -4.971 0.534 1.00 92.56 101 ASN A O 1
ATOM 830 N N . SER A 1 102 ? 9.305 -5.351 2.635 1.00 96.19 102 SER A N 1
ATOM 831 C CA . SER A 1 102 ? 7.873 -5.347 2.319 1.00 96.19 102 SER A CA 1
ATOM 832 C C . SER A 1 102 ? 7.137 -4.276 3.123 1.00 96.19 102 SER A C 1
ATOM 834 O O . SER A 1 102 ? 7.257 -4.185 4.348 1.00 96.19 102 SER A O 1
ATOM 836 N N . PHE A 1 103 ? 6.384 -3.443 2.414 1.00 97.81 103 PHE A N 1
ATOM 837 C CA . PHE A 1 103 ? 5.592 -2.354 2.965 1.00 97.81 103 PHE A CA 1
ATOM 838 C C . PHE A 1 103 ? 4.127 -2.597 2.629 1.00 97.81 103 PHE A C 1
ATOM 840 O O . PHE A 1 103 ? 3.779 -2.776 1.466 1.00 97.81 103 PHE A O 1
ATOM 847 N N . THR A 1 104 ? 3.263 -2.548 3.637 1.00 98.00 104 THR A N 1
ATOM 848 C CA . THR A 1 104 ? 1.810 -2.550 3.455 1.00 98.00 104 THR A CA 1
ATOM 849 C C . THR A 1 104 ? 1.256 -1.213 3.912 1.00 98.00 104 THR A C 1
ATOM 851 O O . THR A 1 104 ? 1.353 -0.863 5.085 1.00 98.00 104 THR A O 1
ATOM 854 N N . ILE A 1 105 ? 0.675 -0.455 2.993 1.00 98.12 105 ILE A N 1
ATOM 855 C CA . ILE A 1 105 ? 0.073 0.849 3.268 1.00 98.12 105 ILE A CA 1
ATOM 856 C C . ILE A 1 105 ? -1.431 0.637 3.361 1.00 98.12 105 ILE A C 1
ATOM 858 O O . ILE A 1 105 ? -2.089 0.396 2.353 1.00 98.12 105 ILE A O 1
ATOM 862 N N . SER A 1 106 ? -1.960 0.696 4.578 1.00 97.38 106 SER A N 1
ATOM 863 C CA . SER A 1 106 ? -3.366 0.452 4.885 1.00 97.38 106 SER A CA 1
ATOM 864 C C . SER A 1 106 ? -4.129 1.766 4.955 1.00 97.38 106 SER A C 1
ATOM 866 O O . SER A 1 106 ? -3.895 2.597 5.835 1.00 97.38 106 SER A O 1
ATOM 868 N N . ILE A 1 107 ? -5.062 1.944 4.026 1.00 96.94 107 ILE A N 1
ATOM 869 C CA . ILE A 1 107 ? -5.885 3.142 3.885 1.00 96.94 107 ILE A CA 1
ATOM 870 C C . ILE A 1 107 ? -7.292 2.808 4.379 1.00 96.94 107 ILE A C 1
ATOM 872 O O . ILE A 1 107 ? -7.928 1.937 3.783 1.00 96.94 107 ILE A O 1
ATOM 876 N N . PRO A 1 108 ? -7.800 3.460 5.441 1.00 95.06 108 PRO A N 1
ATOM 877 C CA . PRO A 1 108 ? -9.162 3.217 5.902 1.00 95.06 108 PRO A CA 1
ATOM 878 C C . PRO A 1 108 ? -10.163 3.448 4.768 1.00 95.06 108 PRO A C 1
ATOM 880 O O . PRO A 1 108 ? -10.079 4.462 4.066 1.00 95.06 108 PRO A O 1
ATOM 883 N N . VAL A 1 109 ? -11.110 2.521 4.590 1.00 94.38 109 VAL A N 1
ATOM 884 C CA . VAL A 1 109 ? -12.024 2.508 3.433 1.00 94.38 109 VAL A CA 1
ATOM 885 C C . VAL A 1 109 ? -12.811 3.816 3.287 1.00 94.38 109 VAL A C 1
ATOM 887 O O . VAL A 1 109 ? -13.067 4.270 2.173 1.00 94.38 109 VAL A O 1
ATOM 890 N N . GLU A 1 110 ? -13.115 4.488 4.403 1.00 91.69 110 GLU A N 1
ATOM 891 C CA . GLU A 1 110 ? -13.797 5.786 4.417 1.00 91.69 110 GLU A CA 1
ATOM 892 C C . GLU A 1 110 ? -13.067 6.865 3.601 1.00 91.69 110 GLU A C 1
ATOM 894 O O . GLU A 1 110 ? -13.711 7.685 2.944 1.00 91.69 110 GLU A O 1
ATOM 899 N N . PHE A 1 111 ? -11.732 6.835 3.574 1.00 93.12 111 PHE A N 1
ATOM 900 C CA . PHE A 1 111 ? -10.930 7.796 2.821 1.00 93.12 111 PHE A CA 1
ATOM 901 C C . PHE A 1 111 ? -10.756 7.400 1.358 1.00 93.12 111 PHE A C 1
ATOM 903 O O . PHE A 1 111 ? -10.607 8.273 0.504 1.00 93.12 111 PHE A O 1
ATOM 910 N N . VAL A 1 112 ? -10.835 6.105 1.053 1.00 93.00 112 VAL A N 1
ATOM 911 C CA . VAL A 1 112 ? -10.761 5.578 -0.317 1.00 93.00 112 VAL A CA 1
ATOM 912 C C . VAL A 1 112 ? -11.942 6.074 -1.158 1.00 93.00 112 VAL A C 1
ATOM 914 O O . VAL A 1 112 ? -11.821 6.297 -2.354 1.00 93.00 112 VAL A O 1
ATOM 917 N N . ARG A 1 113 ? -13.083 6.370 -0.528 1.00 89.12 113 ARG A N 1
ATOM 918 C CA . ARG A 1 113 ? -14.255 6.960 -1.198 1.00 89.12 113 ARG A CA 1
ATOM 919 C C . ARG A 1 113 ? -14.041 8.413 -1.655 1.00 89.12 113 ARG A C 1
ATOM 921 O O . ARG A 1 113 ? -14.881 8.956 -2.375 1.00 89.12 113 ARG A O 1
ATOM 928 N N . THR A 1 114 ? -12.960 9.067 -1.224 1.00 89.75 114 THR A N 1
ATOM 929 C CA . THR A 1 114 ? -12.699 10.485 -1.501 1.00 89.75 114 THR A CA 1
ATOM 930 C C . THR A 1 114 ? -11.786 10.678 -2.708 1.00 89.75 114 THR A C 1
ATOM 932 O O . THR A 1 114 ? -10.858 9.910 -2.937 1.00 89.75 114 THR A O 1
ATOM 935 N N . ASN A 1 115 ? -12.037 11.736 -3.483 1.00 92.19 115 ASN A N 1
ATOM 936 C CA . ASN A 1 115 ? -11.190 12.115 -4.612 1.00 92.19 115 ASN A CA 1
ATOM 937 C C . ASN A 1 115 ? -9.937 12.841 -4.099 1.00 92.19 115 ASN A C 1
ATOM 939 O O . ASN A 1 115 ? -9.946 14.065 -3.957 1.00 92.19 115 ASN A O 1
ATOM 943 N N . ARG A 1 116 ? -8.895 12.084 -3.752 1.00 94.06 116 ARG A N 1
ATOM 944 C CA . ARG A 1 116 ? -7.632 12.611 -3.221 1.00 94.06 116 ARG A CA 1
ATOM 945 C C . ARG A 1 116 ? -6.461 11.895 -3.863 1.00 94.06 116 ARG A C 1
ATOM 947 O O . ARG A 1 116 ? -6.498 10.682 -4.026 1.00 94.06 116 ARG A O 1
ATOM 954 N N . GLU A 1 117 ? -5.418 12.642 -4.178 1.00 96.50 117 GLU A N 1
ATOM 955 C CA . GLU A 1 117 ? -4.173 12.073 -4.680 1.00 96.50 117 GLU A CA 1
ATOM 956 C C . GLU A 1 117 ? -3.310 11.563 -3.523 1.00 96.50 117 GLU A C 1
ATOM 958 O O . GLU A 1 117 ? -3.255 12.159 -2.443 1.00 96.50 117 GLU A O 1
ATOM 963 N N . LEU A 1 118 ? -2.632 10.446 -3.763 1.00 97.88 118 LEU A N 1
ATOM 964 C CA . LEU A 1 118 ? -1.652 9.866 -2.867 1.00 97.88 118 LEU A CA 1
ATOM 965 C C . LEU A 1 118 ? -0.384 9.543 -3.652 1.00 97.88 118 LEU A C 1
ATOM 967 O O . LEU A 1 118 ? -0.405 8.776 -4.615 1.00 97.88 118 LEU A O 1
ATOM 971 N N . THR A 1 119 ? 0.727 10.081 -3.167 1.00 98.50 119 THR A N 1
ATOM 972 C CA . THR A 1 119 ? 2.068 9.801 -3.663 1.00 98.50 119 THR A CA 1
ATOM 973 C C . THR A 1 119 ? 2.843 9.021 -2.615 1.00 98.50 119 THR A C 1
ATOM 975 O O . THR A 1 119 ? 3.040 9.479 -1.488 1.00 98.50 119 THR A O 1
ATOM 978 N N . ILE A 1 120 ? 3.330 7.845 -2.990 1.00 98.25 120 ILE A N 1
ATOM 979 C CA . ILE A 1 120 ? 4.160 6.985 -2.152 1.00 98.25 120 ILE A CA 1
ATOM 980 C C . ILE A 1 120 ? 5.566 6.958 -2.741 1.00 98.25 120 ILE A C 1
ATOM 982 O O . ILE A 1 120 ? 5.747 6.682 -3.925 1.00 98.25 120 ILE A O 1
ATOM 986 N N . ARG A 1 121 ? 6.571 7.244 -1.912 1.00 97.38 121 ARG A N 1
ATOM 987 C CA . ARG A 1 121 ? 7.987 7.201 -2.294 1.00 97.38 121 ARG A CA 1
ATOM 988 C C . ARG A 1 121 ? 8.707 6.126 -1.505 1.00 97.38 121 ARG A C 1
ATOM 990 O O . ARG A 1 121 ? 8.808 6.227 -0.287 1.00 97.38 121 ARG A O 1
ATOM 997 N N . GLU A 1 122 ? 9.255 5.146 -2.202 1.00 95.06 122 GLU A N 1
ATOM 998 C CA . GLU A 1 122 ? 10.040 4.054 -1.635 1.00 95.06 122 GLU A CA 1
ATOM 999 C C . GLU A 1 122 ? 11.336 3.970 -2.436 1.00 95.06 122 GLU A C 1
ATOM 1001 O O . GLU A 1 122 ? 11.291 3.657 -3.618 1.00 95.06 122 GLU A O 1
ATOM 1006 N N . GLY A 1 123 ? 12.489 4.267 -1.830 1.00 91.69 123 GLY A N 1
ATOM 1007 C CA . GLY A 1 123 ? 13.774 4.193 -2.532 1.00 91.69 123 GLY A CA 1
ATOM 1008 C C . GLY A 1 123 ? 13.757 4.939 -3.875 1.00 91.69 123 GLY A C 1
ATOM 1009 O O . GLY A 1 123 ? 13.679 6.166 -3.908 1.00 91.69 123 GLY A O 1
ATOM 1010 N N . THR A 1 124 ? 13.831 4.188 -4.977 1.00 93.56 124 THR A N 1
ATOM 1011 C CA . THR A 1 124 ? 13.734 4.705 -6.356 1.00 93.56 124 THR A CA 1
ATOM 1012 C C . THR A 1 124 ? 12.321 4.716 -6.945 1.00 93.56 124 THR A C 1
ATOM 1014 O O . THR A 1 124 ? 12.116 5.296 -8.009 1.00 93.56 124 THR A O 1
ATOM 1017 N N . LEU A 1 125 ? 11.362 4.055 -6.301 1.00 97.06 125 LEU A N 1
ATOM 1018 C CA . LEU A 1 125 ? 9.965 3.976 -6.703 1.00 97.06 125 LEU A CA 1
ATOM 1019 C C . LEU A 1 125 ? 9.177 5.205 -6.245 1.00 97.06 125 LEU A C 1
ATOM 1021 O O . LEU A 1 125 ? 9.220 5.612 -5.082 1.00 97.06 125 LEU A O 1
ATOM 1025 N N . ILE A 1 126 ? 8.395 5.749 -7.172 1.00 98.19 126 ILE A N 1
ATOM 1026 C CA . ILE A 1 126 ? 7.344 6.726 -6.912 1.00 98.19 126 ILE A CA 1
ATOM 1027 C C . ILE A 1 126 ? 6.048 6.155 -7.488 1.00 98.19 126 ILE A C 1
ATOM 1029 O O . ILE A 1 126 ? 5.964 5.906 -8.690 1.00 98.19 126 ILE A O 1
ATOM 1033 N N . LEU A 1 127 ? 5.057 5.939 -6.629 1.00 98.38 127 LEU A N 1
ATOM 1034 C CA . LEU A 1 127 ? 3.709 5.519 -7.002 1.00 98.38 127 LEU A CA 1
ATOM 1035 C C . LEU A 1 127 ? 2.754 6.686 -6.750 1.00 98.38 127 LEU A C 1
ATOM 1037 O O . LEU A 1 127 ? 2.676 7.177 -5.627 1.00 98.38 127 LEU A O 1
ATOM 1041 N N . GLU A 1 128 ? 2.044 7.120 -7.783 1.00 98.50 128 GLU A N 1
ATOM 1042 C CA . GLU A 1 128 ? 1.066 8.210 -7.742 1.00 98.50 128 GLU A CA 1
ATOM 1043 C C . GLU A 1 128 ? -0.301 7.643 -8.142 1.00 98.50 128 GLU A C 1
ATOM 1045 O O . GLU A 1 128 ? -0.426 7.008 -9.190 1.00 98.50 128 GLU A O 1
ATOM 1050 N N . LEU A 1 129 ? -1.329 7.836 -7.318 1.00 97.56 129 LEU A N 1
ATOM 1051 C CA . LEU A 1 129 ? -2.684 7.352 -7.602 1.00 97.56 129 LEU A CA 1
ATOM 1052 C C . LEU A 1 129 ? -3.747 8.232 -6.954 1.00 97.56 129 LEU A C 1
ATOM 1054 O O . LEU A 1 129 ? -3.466 8.943 -5.989 1.00 97.56 129 LEU A O 1
ATOM 1058 N N . ASN A 1 130 ? -4.982 8.147 -7.444 1.00 97.38 130 ASN A N 1
ATOM 1059 C CA . ASN A 1 130 ? -6.127 8.688 -6.731 1.00 97.38 130 ASN A CA 1
ATOM 1060 C C . ASN A 1 130 ? -6.716 7.622 -5.805 1.00 97.38 130 ASN A C 1
ATOM 1062 O O . ASN A 1 130 ? -6.947 6.486 -6.217 1.00 97.38 130 ASN A O 1
ATOM 1066 N N . LEU A 1 131 ? -7.013 7.989 -4.561 1.00 96.25 131 LEU A N 1
ATOM 1067 C CA . LEU A 1 131 ? -7.639 7.089 -3.597 1.00 96.25 131 LEU A CA 1
ATOM 1068 C C . LEU A 1 131 ? -8.973 6.542 -4.111 1.00 96.25 131 LEU A C 1
ATOM 1070 O O . LEU A 1 131 ? -9.272 5.375 -3.886 1.00 96.25 131 LEU A O 1
ATOM 1074 N N . ARG A 1 132 ? -9.738 7.338 -4.866 1.00 96.25 132 ARG A N 1
ATOM 1075 C CA . ARG A 1 132 ? -11.010 6.904 -5.450 1.00 96.25 132 ARG A CA 1
ATOM 1076 C C . ARG A 1 132 ? -10.856 5.741 -6.425 1.00 96.25 132 ARG A C 1
ATOM 1078 O O . ARG A 1 132 ? -11.784 4.945 -6.550 1.00 96.25 132 ARG A O 1
ATOM 1085 N N . ASP A 1 133 ? -9.699 5.605 -7.067 1.00 96.25 133 ASP A N 1
ATOM 1086 C CA . ASP A 1 133 ? -9.461 4.555 -8.063 1.00 96.25 133 ASP A CA 1
ATOM 1087 C C . ASP A 1 133 ? -9.285 3.168 -7.437 1.00 96.25 133 ASP A C 1
ATOM 1089 O O . ASP A 1 133 ? -9.465 2.146 -8.102 1.00 96.25 133 ASP A O 1
ATOM 1093 N N . LEU A 1 134 ? -8.975 3.137 -6.139 1.00 96.38 134 LEU A N 1
ATOM 1094 C CA . LEU A 1 134 ? -8.927 1.935 -5.316 1.00 96.38 134 LEU A CA 1
ATOM 1095 C C . LEU A 1 134 ? -10.328 1.494 -4.846 1.00 96.38 134 LEU A C 1
ATOM 1097 O O . LEU A 1 134 ? -10.492 0.359 -4.399 1.00 96.38 134 LEU A O 1
ATOM 1101 N N . TYR A 1 135 ? -11.350 2.355 -4.948 1.00 95.88 135 TYR A N 1
ATOM 1102 C CA . TYR A 1 135 ? -12.733 2.043 -4.564 1.00 95.88 135 TYR A CA 1
ATOM 1103 C C . TYR A 1 135 ? -13.495 1.338 -5.694 1.00 95.88 135 TYR A C 1
ATOM 1105 O O . TYR A 1 135 ? -14.512 1.823 -6.202 1.00 95.88 135 TYR A O 1
ATOM 1113 N N . THR A 1 136 ? -12.972 0.184 -6.102 1.00 95.94 136 THR A N 1
ATOM 1114 C CA . THR A 1 136 ? -13.465 -0.568 -7.260 1.00 95.94 136 THR A CA 1
ATOM 1115 C C . THR A 1 136 ? -14.848 -1.171 -7.029 1.00 95.94 136 THR A C 1
ATOM 1117 O O . THR A 1 136 ? -15.338 -1.239 -5.896 1.00 95.94 136 THR A O 1
ATOM 1120 N N . GLN A 1 137 ? -15.499 -1.655 -8.091 1.00 93.06 137 GLN A N 1
ATOM 1121 C CA . GLN A 1 137 ? -16.785 -2.355 -7.969 1.00 93.06 137 GLN A CA 1
ATOM 1122 C C . GLN A 1 137 ? -16.767 -3.489 -6.926 1.00 93.06 137 GLN A C 1
ATOM 1124 O O . GLN A 1 137 ? -17.736 -3.644 -6.178 1.00 93.06 137 GLN A O 1
ATOM 1129 N N . ASP A 1 138 ? -15.682 -4.255 -6.847 1.00 90.56 138 ASP A N 1
ATOM 1130 C CA . ASP A 1 138 ? -15.554 -5.368 -5.903 1.00 90.56 138 ASP A CA 1
ATOM 1131 C C . ASP A 1 138 ? -15.421 -4.882 -4.456 1.00 90.56 138 ASP A C 1
ATOM 1133 O O . ASP A 1 138 ? -16.071 -5.428 -3.560 1.00 90.56 138 ASP A O 1
ATOM 1137 N N . VAL A 1 139 ? -14.670 -3.799 -4.231 1.00 94.56 139 VAL A N 1
ATOM 1138 C CA . VAL A 1 139 ? -14.597 -3.134 -2.920 1.00 94.56 139 VAL A CA 1
ATOM 1139 C C . VAL A 1 139 ? -15.977 -2.611 -2.526 1.00 94.56 139 VAL A C 1
ATOM 1141 O O . VAL A 1 139 ? -16.474 -2.932 -1.451 1.00 94.56 139 VAL A O 1
ATOM 1144 N N . ARG A 1 140 ? -16.658 -1.901 -3.431 1.00 93.81 140 ARG A N 1
ATOM 1145 C CA . ARG A 1 140 ? -18.002 -1.335 -3.216 1.00 93.81 140 ARG A CA 1
ATOM 1146 C C . ARG A 1 140 ? -19.051 -2.368 -2.821 1.00 93.81 140 ARG A C 1
ATOM 1148 O O . ARG A 1 140 ? -19.935 -2.057 -2.032 1.00 93.81 140 ARG A O 1
ATOM 1155 N N . ARG A 1 141 ? -18.991 -3.574 -3.389 1.00 92.44 141 ARG A N 1
ATOM 1156 C CA . ARG A 1 141 ? -19.931 -4.664 -3.072 1.00 92.44 141 ARG A CA 1
ATOM 1157 C C . ARG A 1 141 ? -19.716 -5.239 -1.672 1.00 92.44 141 ARG A C 1
ATOM 1159 O O . ARG A 1 141 ? -20.667 -5.736 -1.076 1.00 92.44 141 ARG A O 1
ATOM 1166 N N . ASN A 1 142 ? -18.483 -5.189 -1.170 1.00 91.38 142 ASN A N 1
ATOM 1167 C CA . ASN A 1 142 ? -18.093 -5.771 0.117 1.00 91.38 142 ASN A CA 1
ATOM 1168 C C . ASN A 1 142 ? -17.933 -4.724 1.230 1.00 91.38 142 ASN A C 1
ATOM 1170 O O . ASN A 1 142 ? -17.768 -5.076 2.399 1.00 91.38 142 ASN A O 1
ATOM 1174 N N . ASP A 1 143 ? -17.993 -3.442 0.889 1.00 91.50 143 ASP A N 1
ATOM 1175 C CA . ASP A 1 143 ? -17.986 -2.340 1.836 1.00 91.50 143 ASP A CA 1
ATOM 1176 C C . ASP A 1 143 ? -19.348 -2.211 2.533 1.00 91.50 143 ASP A C 1
ATOM 1178 O O . ASP A 1 143 ? -20.326 -1.709 1.977 1.00 91.50 143 ASP A O 1
ATOM 1182 N N . LYS A 1 144 ? -19.398 -2.679 3.784 1.00 88.62 144 LYS A N 1
ATOM 1183 C CA . LYS A 1 144 ? -20.571 -2.599 4.668 1.00 88.62 144 LYS A CA 1
ATOM 1184 C C . LYS A 1 144 ? -20.514 -1.414 5.643 1.00 88.62 144 LYS A C 1
ATOM 1186 O O . LYS A 1 144 ? -21.322 -1.351 6.563 1.00 88.62 144 LYS A O 1
ATOM 1191 N N . GLY A 1 145 ? -19.574 -0.479 5.461 1.00 82.75 145 GLY A N 1
ATOM 1192 C CA . GLY A 1 145 ? -19.351 0.629 6.398 1.00 82.75 145 GLY A CA 1
ATOM 1193 C C . GLY A 1 145 ? -18.580 0.232 7.661 1.00 82.75 145 GLY A C 1
ATOM 1194 O O . GLY A 1 145 ? -18.655 0.924 8.674 1.00 82.75 145 GLY A O 1
ATOM 1195 N N . ASN A 1 146 ? -17.846 -0.877 7.602 1.00 83.38 146 ASN A N 1
ATOM 1196 C CA . ASN A 1 146 ? -17.008 -1.362 8.690 1.00 83.38 146 ASN A CA 1
ATOM 1197 C C . ASN A 1 146 ? -15.848 -0.385 8.953 1.00 83.38 146 ASN A C 1
ATOM 1199 O O . ASN A 1 146 ? -15.102 -0.044 8.034 1.00 83.38 146 ASN A O 1
ATOM 1203 N N . LYS A 1 147 ? -15.677 0.050 10.208 1.00 80.75 147 LYS A N 1
ATOM 1204 C CA . LYS A 1 147 ? -14.611 0.995 10.599 1.00 80.75 147 LYS A CA 1
ATOM 1205 C C . LYS A 1 147 ? -13.204 0.390 10.507 1.00 80.75 147 LYS A C 1
ATOM 1207 O O . LYS A 1 147 ? -12.237 1.122 10.330 1.00 80.75 147 LYS A O 1
ATOM 1212 N N . ASP A 1 148 ? -13.102 -0.931 10.609 1.00 83.88 148 ASP A N 1
ATOM 1213 C CA . ASP A 1 148 ? -11.868 -1.721 10.559 1.00 83.88 148 ASP A CA 1
ATOM 1214 C C . ASP A 1 148 ? -11.519 -2.211 9.141 1.00 83.88 148 ASP A C 1
ATOM 1216 O O . ASP A 1 148 ? -10.646 -3.063 8.972 1.00 83.88 148 ASP A O 1
ATOM 1220 N N . ALA A 1 149 ? -12.203 -1.700 8.114 1.00 94.12 149 ALA A N 1
ATOM 1221 C CA . ALA A 1 149 ? -11.932 -2.055 6.731 1.00 94.12 149 ALA A CA 1
ATOM 1222 C C . ALA A 1 149 ? -10.884 -1.129 6.095 1.00 94.12 149 ALA A C 1
ATOM 1224 O O . ALA A 1 149 ? -10.951 0.100 6.203 1.00 94.12 149 ALA A O 1
ATOM 1225 N N . TYR A 1 150 ? -9.937 -1.731 5.376 1.00 96.06 150 TYR A N 1
ATOM 1226 C CA . TYR A 1 150 ? -8.815 -1.037 4.751 1.00 96.06 150 TYR A CA 1
ATOM 1227 C C . TYR A 1 150 ? -8.635 -1.490 3.309 1.00 96.06 150 TYR A C 1
ATOM 1229 O O . TYR A 1 150 ? -8.738 -2.678 3.013 1.00 96.06 150 TYR A O 1
ATOM 1237 N N . VAL A 1 151 ? -8.280 -0.561 2.427 1.00 97.31 151 VAL A N 1
ATOM 1238 C CA . VAL A 1 151 ? -7.609 -0.917 1.176 1.00 97.31 151 VAL A CA 1
ATOM 1239 C C . VAL A 1 151 ? -6.107 -0.865 1.411 1.00 97.31 151 VAL A C 1
ATOM 1241 O O . VAL A 1 151 ? -5.581 0.130 1.913 1.00 97.31 151 VAL A O 1
ATOM 1244 N N . ASN A 1 152 ? -5.426 -1.951 1.077 1.00 97.88 152 ASN A N 1
ATOM 1245 C CA . ASN A 1 152 ? -3.998 -2.120 1.244 1.00 97.88 152 ASN A CA 1
ATOM 1246 C C . ASN A 1 152 ? -3.285 -1.951 -0.098 1.00 97.88 152 ASN A C 1
ATOM 1248 O O . ASN A 1 152 ? -3.706 -2.494 -1.119 1.00 97.88 152 ASN A O 1
ATOM 1252 N N . ILE A 1 153 ? -2.182 -1.209 -0.076 1.00 98.31 153 ILE A N 1
ATOM 1253 C CA . ILE A 1 153 ? -1.204 -1.161 -1.160 1.00 98.31 153 ILE A CA 1
ATOM 1254 C C . ILE A 1 153 ? 0.052 -1.859 -0.652 1.00 98.31 153 ILE A C 1
ATOM 1256 O O . ILE A 1 153 ? 0.650 -1.413 0.330 1.00 98.31 153 ILE A O 1
ATOM 1260 N N . HIS A 1 154 ? 0.463 -2.927 -1.322 1.00 98.12 154 HIS A N 1
ATOM 1261 C CA . HIS A 1 154 ? 1.693 -3.643 -1.010 1.00 98.12 154 HIS A CA 1
ATOM 1262 C C . HIS A 1 154 ? 2.796 -3.182 -1.945 1.00 98.12 154 HIS A C 1
ATOM 1264 O O . HIS A 1 154 ? 2.585 -3.072 -3.152 1.00 98.12 154 HIS A O 1
ATOM 1270 N N . ILE A 1 155 ? 3.966 -2.909 -1.380 1.00 97.94 155 ILE A N 1
ATOM 1271 C CA . ILE A 1 155 ? 5.178 -2.559 -2.112 1.00 97.94 155 ILE A CA 1
ATOM 1272 C C . ILE A 1 155 ? 6.302 -3.432 -1.575 1.00 97.94 155 ILE A C 1
ATOM 1274 O O . ILE A 1 155 ? 6.682 -3.313 -0.411 1.00 97.94 155 ILE A O 1
ATOM 1278 N N . GLU A 1 156 ? 6.859 -4.276 -2.434 1.00 96.31 156 GLU A N 1
ATOM 1279 C CA . GLU A 1 156 ? 7.936 -5.190 -2.069 1.00 96.31 156 GLU A CA 1
ATOM 1280 C C . GLU A 1 156 ? 9.182 -4.923 -2.901 1.00 96.31 156 GLU A C 1
ATOM 1282 O O . GLU A 1 156 ? 9.121 -4.839 -4.127 1.00 96.31 156 GLU A O 1
ATOM 1287 N N . ARG A 1 157 ? 10.334 -4.813 -2.240 1.00 93.94 157 ARG A N 1
ATOM 1288 C CA . ARG A 1 157 ? 11.643 -4.842 -2.890 1.00 93.94 157 ARG A CA 1
ATOM 1289 C C . ARG A 1 157 ? 11.961 -6.290 -3.231 1.00 93.94 157 ARG A C 1
ATOM 1291 O O . ARG A 1 157 ? 12.150 -7.107 -2.331 1.00 93.94 157 ARG A O 1
ATOM 1298 N N . ILE A 1 158 ? 12.082 -6.591 -4.515 1.00 92.12 158 ILE A N 1
ATOM 1299 C CA . ILE A 1 158 ? 12.391 -7.943 -4.980 1.00 92.12 158 ILE A CA 1
ATOM 1300 C C . ILE A 1 158 ? 13.830 -8.018 -5.494 1.00 92.12 158 ILE A C 1
ATOM 1302 O O . ILE A 1 158 ? 14.365 -7.066 -6.069 1.00 92.12 158 ILE A O 1
ATOM 1306 N N . SER A 1 159 ? 14.470 -9.164 -5.265 1.00 84.94 159 SER A N 1
ATOM 1307 C CA . SER A 1 159 ? 15.734 -9.501 -5.917 1.00 84.94 159 SER A CA 1
ATOM 1308 C C . SER A 1 159 ? 15.418 -10.137 -7.261 1.00 84.94 159 SER A C 1
ATOM 1310 O O . SER A 1 159 ? 14.692 -11.128 -7.308 1.00 84.94 159 SER A O 1
ATOM 1312 N N . GLU A 1 160 ? 15.943 -9.571 -8.345 1.00 80.62 160 GLU A N 1
ATOM 1313 C CA . GLU A 1 160 ? 15.649 -10.060 -9.687 1.00 80.62 160 GLU A CA 1
ATOM 1314 C C . GLU A 1 160 ? 16.767 -10.958 -10.220 1.00 80.62 160 GLU A C 1
ATOM 1316 O O . GLU A 1 160 ? 17.929 -10.552 -10.293 1.00 80.62 160 GLU A O 1
ATOM 1321 N N . GLY A 1 161 ? 16.399 -12.183 -10.600 1.00 71.62 161 GLY A N 1
ATOM 1322 C CA . GLY A 1 161 ? 17.330 -13.190 -11.110 1.00 71.62 161 GLY A CA 1
ATOM 1323 C C . GLY A 1 161 ? 17.434 -13.208 -12.635 1.00 71.62 161 GLY A C 1
ATOM 1324 O O . GLY A 1 161 ? 18.464 -13.628 -13.166 1.00 71.62 161 GLY A O 1
ATOM 1325 N N . HIS A 1 162 ? 16.400 -12.742 -13.348 1.00 80.62 162 HIS A N 1
ATOM 1326 C CA . HIS A 1 162 ? 16.350 -12.796 -14.808 1.00 80.62 162 HIS A CA 1
ATOM 1327 C C . HIS A 1 162 ? 16.277 -11.395 -15.421 1.00 80.62 162 HIS A C 1
ATOM 1329 O O . HIS A 1 162 ? 15.241 -10.736 -15.422 1.00 80.62 162 HIS A O 1
ATOM 1335 N N . ILE A 1 163 ? 17.410 -10.935 -15.955 1.00 88.06 163 ILE A N 1
ATOM 1336 C CA . ILE A 1 163 ? 17.520 -9.657 -16.662 1.00 88.06 163 ILE A CA 1
ATOM 1337 C C . ILE A 1 163 ? 17.658 -9.948 -18.163 1.00 88.06 163 ILE A C 1
ATOM 1339 O O . ILE A 1 163 ? 18.525 -10.752 -18.527 1.00 88.06 163 ILE A O 1
ATOM 1343 N N . PRO A 1 164 ? 16.900 -9.260 -19.040 1.00 89.19 164 PRO A N 1
ATOM 1344 C CA . PRO A 1 164 ? 17.028 -9.404 -20.484 1.00 89.19 164 PRO A CA 1
ATOM 1345 C C . PRO A 1 164 ? 18.474 -9.276 -20.986 1.00 89.19 164 PRO A C 1
ATOM 1347 O O . PRO A 1 164 ? 19.276 -8.468 -20.496 1.00 89.19 164 PRO A O 1
ATOM 1350 N N . ARG A 1 165 ? 18.817 -10.055 -22.019 1.00 89.62 165 ARG A N 1
ATOM 1351 C CA . ARG A 1 165 ? 20.167 -10.065 -22.604 1.00 89.62 165 ARG A CA 1
ATOM 1352 C C . ARG A 1 165 ? 20.572 -8.664 -23.083 1.00 89.62 165 ARG A C 1
ATOM 1354 O O . ARG A 1 165 ? 19.792 -7.951 -23.705 1.00 89.62 165 ARG A O 1
ATOM 1361 N N . GLY A 1 166 ? 21.816 -8.272 -22.801 1.00 91.00 166 GLY A N 1
ATOM 1362 C CA . GLY A 1 166 ? 22.350 -6.953 -23.171 1.00 91.00 166 GLY A CA 1
ATOM 1363 C C . GLY A 1 166 ? 21.933 -5.809 -22.240 1.00 91.00 166 GLY A C 1
ATOM 1364 O O . GLY A 1 166 ? 22.328 -4.669 -22.475 1.00 91.00 166 GLY A O 1
ATOM 1365 N N . LYS A 1 167 ? 21.184 -6.097 -21.168 1.00 93.94 167 LYS A N 1
ATOM 1366 C CA . LYS A 1 167 ? 20.790 -5.113 -20.153 1.00 93.94 167 LYS A CA 1
ATOM 1367 C C . LYS A 1 167 ? 21.540 -5.306 -18.834 1.00 93.94 167 LYS A C 1
ATOM 1369 O O . LYS A 1 167 ? 22.139 -6.356 -18.570 1.00 93.94 167 LYS A O 1
ATOM 1374 N N . ARG A 1 168 ? 21.522 -4.269 -17.997 1.00 92.50 168 ARG A N 1
ATOM 1375 C CA . ARG A 1 168 ? 21.967 -4.293 -16.594 1.00 92.50 168 ARG A CA 1
ATOM 1376 C C . ARG A 1 168 ? 21.019 -3.475 -15.718 1.00 92.50 168 ARG A C 1
ATOM 1378 O O . ARG A 1 168 ? 20.328 -2.589 -16.222 1.00 92.50 168 ARG A O 1
ATOM 1385 N N . LEU A 1 169 ? 21.033 -3.744 -14.416 1.00 93.19 169 LEU A N 1
ATOM 1386 C CA . LEU A 1 169 ? 20.247 -3.001 -13.430 1.00 93.19 169 LEU A CA 1
ATOM 1387 C C . LEU A 1 169 ? 20.611 -1.510 -13.416 1.00 93.19 169 LEU A C 1
ATOM 1389 O O . LEU A 1 169 ? 21.782 -1.146 -13.537 1.00 93.19 169 LEU A O 1
ATOM 1393 N N . ALA A 1 170 ? 19.591 -0.669 -13.257 1.00 93.44 170 ALA A N 1
ATOM 1394 C CA . ALA A 1 170 ? 19.701 0.770 -13.012 1.00 93.44 170 ALA A CA 1
ATOM 1395 C C . ALA A 1 170 ? 18.880 1.236 -11.789 1.00 93.44 170 ALA A C 1
ATOM 1397 O O . ALA A 1 170 ? 18.937 2.407 -11.404 1.00 93.44 170 ALA A O 1
ATOM 1398 N N . SER A 1 171 ? 18.123 0.322 -11.178 1.00 92.94 171 SER A N 1
ATOM 1399 C CA . SER A 1 171 ? 17.434 0.478 -9.897 1.00 92.94 171 SER A CA 1
ATOM 1400 C C . SER A 1 171 ? 17.256 -0.891 -9.233 1.00 92.94 171 SER A C 1
ATOM 1402 O O . SER A 1 171 ? 17.510 -1.933 -9.847 1.00 92.94 171 SER A O 1
ATOM 1404 N N . LYS A 1 172 ? 16.732 -0.886 -8.002 1.00 92.44 172 LYS A N 1
ATOM 1405 C CA . LYS A 1 172 ? 16.081 -2.068 -7.421 1.00 92.44 172 LYS A CA 1
ATOM 1406 C C . LYS A 1 172 ? 14.799 -2.409 -8.189 1.00 92.44 172 LYS A C 1
ATOM 1408 O O . LYS A 1 172 ? 14.232 -1.541 -8.860 1.00 92.44 172 LYS A O 1
ATOM 1413 N N . ALA A 1 173 ? 14.358 -3.656 -8.075 1.00 94.62 173 ALA A N 1
ATOM 1414 C CA . ALA A 1 173 ? 13.075 -4.107 -8.591 1.00 94.62 173 ALA A CA 1
ATOM 1415 C C . ALA A 1 173 ? 11.995 -4.034 -7.505 1.00 94.62 173 ALA A C 1
ATOM 1417 O O . ALA A 1 173 ? 12.284 -4.200 -6.316 1.00 94.62 173 ALA A O 1
ATOM 1418 N N . TYR A 1 174 ? 10.761 -3.797 -7.935 1.00 96.38 174 TYR A N 1
ATOM 1419 C CA . TYR A 1 174 ? 9.607 -3.597 -7.068 1.00 96.38 174 TYR A CA 1
ATOM 1420 C C . TYR A 1 174 ? 8.415 -4.416 -7.528 1.00 96.38 174 TYR A C 1
ATOM 1422 O O . TYR A 1 174 ? 8.088 -4.374 -8.709 1.00 96.38 174 TYR A O 1
ATOM 1430 N N . GLU A 1 175 ? 7.726 -5.088 -6.612 1.00 96.81 175 GLU A N 1
ATOM 1431 C CA . GLU A 1 175 ? 6.376 -5.608 -6.838 1.00 96.81 175 GLU A CA 1
ATOM 1432 C C . GLU A 1 175 ? 5.363 -4.692 -6.146 1.00 96.81 175 GLU A C 1
ATOM 1434 O O . GLU A 1 175 ? 5.550 -4.320 -4.989 1.00 96.81 175 GLU A O 1
ATOM 1439 N N . VAL A 1 176 ? 4.313 -4.296 -6.870 1.00 97.94 176 VAL A N 1
ATOM 1440 C CA . VAL A 1 176 ? 3.198 -3.508 -6.329 1.00 97.94 176 VAL A CA 1
ATOM 1441 C C . VAL A 1 176 ? 1.901 -4.279 -6.527 1.00 97.94 176 VAL A C 1
ATOM 1443 O O . VAL A 1 176 ? 1.613 -4.726 -7.642 1.00 97.94 176 VAL A O 1
ATOM 1446 N N . SER A 1 177 ? 1.109 -4.418 -5.467 1.00 97.81 177 SER A N 1
ATOM 1447 C CA . SER A 1 177 ? -0.204 -5.071 -5.500 1.00 97.81 177 SER A CA 1
ATOM 1448 C C . SER A 1 177 ? -1.201 -4.397 -4.556 1.00 97.81 177 SER A C 1
ATOM 1450 O O . SER A 1 177 ? -0.838 -3.529 -3.761 1.00 97.81 177 SER A O 1
ATOM 1452 N N . PHE A 1 178 ? -2.476 -4.763 -4.688 1.00 97.94 178 PHE A N 1
ATOM 1453 C CA . PHE A 1 178 ? -3.586 -4.098 -4.016 1.00 97.94 178 PHE A CA 1
ATOM 1454 C C . PHE A 1 178 ? -4.582 -5.132 -3.491 1.00 97.94 178 PHE A C 1
ATOM 1456 O O . PHE A 1 178 ? -4.939 -6.067 -4.215 1.00 97.94 178 PHE A O 1
ATOM 1463 N N . ASP A 1 179 ? -5.079 -4.945 -2.272 1.00 97.56 179 ASP A N 1
ATOM 1464 C CA . ASP A 1 179 ? -6.187 -5.737 -1.737 1.00 97.56 179 ASP A CA 1
ATOM 1465 C C . ASP A 1 179 ? -7.120 -4.906 -0.855 1.00 97.56 179 ASP A C 1
ATOM 1467 O O . ASP A 1 179 ? -6.804 -3.795 -0.441 1.00 97.56 179 ASP A O 1
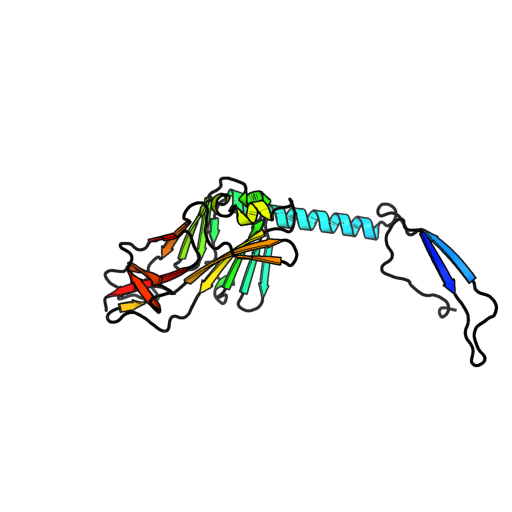ATOM 1471 N N . TYR A 1 180 ? -8.306 -5.438 -0.603 1.00 97.31 180 TYR A N 1
ATOM 1472 C CA . TYR A 1 180 ? -9.268 -4.912 0.345 1.00 97.31 180 TYR A CA 1
ATOM 1473 C C . TYR A 1 180 ? -9.433 -5.898 1.496 1.00 97.31 180 TYR A C 1
ATOM 1475 O O . TYR A 1 180 ? -9.846 -7.041 1.293 1.00 97.31 180 TYR A O 1
ATOM 1483 N N . GLN A 1 181 ? -9.141 -5.444 2.709 1.00 95.38 181 GLN A N 1
ATOM 1484 C CA . GLN A 1 181 ? -9.324 -6.200 3.937 1.00 95.38 181 GLN A CA 1
ATOM 1485 C C . GLN A 1 181 ? -10.578 -5.717 4.669 1.00 95.38 181 GLN A C 1
ATOM 1487 O O . GLN A 1 181 ? -10.725 -4.527 4.944 1.00 95.38 181 GLN A O 1
ATOM 1492 N N . TYR A 1 182 ? -11.447 -6.654 5.046 1.00 91.88 182 TYR A N 1
ATOM 1493 C CA . TYR A 1 182 ? -12.629 -6.403 5.871 1.00 91.88 182 TYR A CA 1
ATOM 1494 C C . TYR A 1 182 ? -12.767 -7.511 6.921 1.00 91.88 182 TYR A C 1
ATOM 1496 O O . TYR A 1 182 ? -12.936 -8.694 6.605 1.00 91.88 182 TYR A O 1
ATOM 1504 N N . G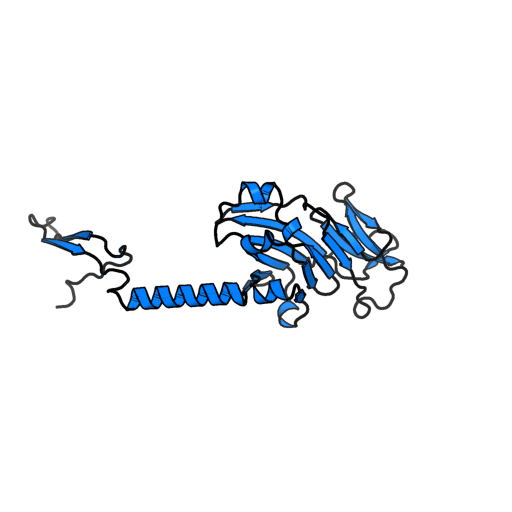LY A 1 183 ? -12.644 -7.136 8.196 1.00 85.44 183 GLY A N 1
ATOM 1505 C CA . GLY A 1 183 ? -12.471 -8.098 9.280 1.00 85.44 183 GLY A CA 1
ATOM 1506 C C . GLY A 1 183 ? -11.258 -9.006 9.034 1.00 85.44 183 GLY A C 1
ATOM 1507 O O . GLY A 1 183 ? -10.133 -8.536 8.850 1.00 85.44 183 GLY A O 1
ATOM 1508 N N . LYS A 1 184 ? -11.494 -10.324 9.011 1.00 88.00 184 LYS A N 1
ATOM 1509 C CA . LYS A 1 184 ? -10.461 -11.353 8.772 1.00 88.00 184 LYS A CA 1
ATOM 1510 C C . LYS A 1 184 ? -10.283 -11.736 7.299 1.00 88.00 184 LYS A C 1
ATOM 1512 O O . LYS A 1 184 ? -9.376 -12.502 6.989 1.00 88.00 184 LYS A O 1
ATOM 1517 N N . ASN A 1 185 ? -11.144 -11.243 6.414 1.00 91.06 185 ASN A N 1
ATOM 1518 C CA . ASN A 1 185 ? -11.121 -11.602 5.001 1.00 91.06 185 ASN A CA 1
ATOM 1519 C C . ASN A 1 185 ? -10.322 -10.577 4.196 1.00 91.06 185 ASN A C 1
ATOM 1521 O O . ASN A 1 185 ? -10.316 -9.387 4.523 1.00 91.06 185 ASN A O 1
ATOM 1525 N N . THR A 1 186 ? -9.706 -11.040 3.112 1.00 94.81 186 THR A N 1
ATOM 1526 C CA . THR A 1 186 ? -9.017 -10.205 2.126 1.00 94.81 186 THR A CA 1
ATOM 1527 C C . THR A 1 186 ? -9.548 -10.488 0.724 1.00 94.81 186 THR A C 1
ATOM 1529 O O . THR A 1 186 ? -9.957 -11.605 0.400 1.00 94.81 186 THR A O 1
ATOM 1532 N N . LEU A 1 187 ? -9.573 -9.453 -0.108 1.00 95.50 187 LEU A N 1
ATOM 1533 C CA . LEU A 1 187 ? -10.050 -9.491 -1.484 1.00 95.50 187 LEU A CA 1
ATOM 1534 C C . LEU A 1 187 ? -9.045 -8.774 -2.381 1.00 95.50 187 LEU A C 1
ATOM 1536 O O . LEU A 1 187 ? -8.881 -7.564 -2.274 1.00 95.50 187 LEU A O 1
ATOM 1540 N N . ALA A 1 188 ? -8.387 -9.504 -3.279 1.00 96.81 188 ALA A N 1
ATOM 1541 C CA . ALA A 1 188 ? -7.434 -8.909 -4.210 1.00 96.81 188 ALA A CA 1
ATOM 1542 C C . ALA A 1 188 ? -8.120 -7.905 -5.152 1.00 96.81 188 ALA A C 1
ATOM 1544 O O . ALA A 1 188 ? -9.143 -8.210 -5.768 1.00 96.81 188 ALA A O 1
ATOM 1545 N N . ILE A 1 189 ? -7.520 -6.724 -5.310 1.00 96.19 189 ILE A N 1
ATOM 1546 C CA . ILE A 1 189 ? -7.955 -5.716 -6.278 1.00 96.19 189 ILE A CA 1
ATOM 1547 C C . ILE A 1 189 ? -7.127 -5.919 -7.547 1.00 96.19 189 ILE A C 1
ATOM 1549 O O . ILE A 1 189 ? -6.033 -5.380 -7.714 1.00 96.19 189 ILE A O 1
ATOM 1553 N N . ASN A 1 190 ? -7.656 -6.739 -8.455 1.00 93.31 190 ASN A N 1
ATOM 1554 C CA . ASN A 1 190 ? -6.946 -7.111 -9.680 1.00 93.31 190 ASN A CA 1
ATOM 1555 C C . ASN A 1 190 ? -6.886 -5.976 -10.704 1.00 93.31 190 ASN A C 1
ATOM 1557 O O . ASN A 1 190 ? -5.981 -5.964 -11.535 1.00 93.31 190 ASN A O 1
ATOM 1561 N N . LYS A 1 191 ? -7.845 -5.044 -10.660 1.00 95.56 191 LYS A N 1
ATOM 1562 C CA . LYS A 1 191 ? -7.938 -3.921 -11.589 1.00 95.56 191 LYS A CA 1
ATOM 1563 C C . LYS A 1 191 ? -8.454 -2.668 -10.883 1.00 95.56 191 LYS A C 1
ATOM 1565 O O . LYS A 1 191 ? -9.513 -2.725 -10.273 1.00 95.56 191 LYS A O 1
ATOM 1570 N N . LEU A 1 192 ? -7.725 -1.564 -11.000 1.00 96.25 192 LEU A N 1
ATOM 1571 C CA . LEU A 1 192 ? -8.112 -0.228 -10.538 1.00 96.25 192 LEU A CA 1
ATOM 1572 C C . LEU A 1 192 ? -9.170 0.390 -11.466 1.00 96.25 192 LEU A C 1
ATOM 1574 O O . LEU A 1 192 ? -9.203 0.072 -12.659 1.00 96.25 192 LEU A O 1
ATOM 1578 N N . GLU A 1 193 ? -10.002 1.298 -10.944 1.00 95.00 193 GLU A N 1
ATOM 1579 C CA . GLU A 1 193 ? -10.993 2.024 -11.763 1.00 95.00 193 GLU A CA 1
ATOM 1580 C C . GLU A 1 193 ? -10.306 2.920 -12.804 1.00 95.00 193 GLU A C 1
ATOM 1582 O O . GLU A 1 193 ? -10.667 2.885 -13.981 1.00 95.00 193 GLU A O 1
ATOM 1587 N N . ASN A 1 194 ? -9.259 3.648 -12.397 1.00 95.50 194 ASN A N 1
ATOM 1588 C CA . ASN A 1 194 ? -8.349 4.347 -13.302 1.00 95.50 194 ASN A CA 1
ATOM 1589 C C . ASN A 1 194 ? -6.889 3.952 -13.027 1.00 95.50 194 ASN A C 1
ATOM 1591 O O . ASN A 1 194 ? -6.562 3.519 -11.919 1.00 95.50 194 ASN A O 1
ATOM 1595 N N . PRO A 1 195 ? -5.995 4.066 -14.026 1.00 96.44 195 PRO A N 1
ATOM 1596 C CA . PRO A 1 195 ? -4.602 3.690 -13.847 1.00 96.44 195 PRO A CA 1
ATOM 1597 C C . PRO A 1 195 ? -3.865 4.562 -12.820 1.00 96.44 195 PRO A C 1
ATOM 1599 O O . PRO A 1 195 ? -3.921 5.788 -12.884 1.00 96.44 195 PRO A O 1
ATOM 1602 N N . ALA A 1 196 ? -3.086 3.923 -11.950 1.00 97.31 196 ALA A N 1
ATOM 1603 C CA . ALA A 1 196 ? -2.050 4.569 -11.154 1.00 97.31 196 ALA A CA 1
ATOM 1604 C C . ALA A 1 196 ? -0.796 4.805 -12.006 1.00 97.31 196 ALA A C 1
ATOM 1606 O O . ALA A 1 196 ? -0.525 4.065 -12.951 1.00 97.31 196 ALA A O 1
ATOM 1607 N N . LYS A 1 197 ? 0.020 5.793 -11.652 1.00 98.12 197 LYS A N 1
ATOM 1608 C CA . LYS A 1 197 ? 1.295 6.068 -12.312 1.00 98.12 197 LYS A CA 1
ATOM 1609 C C . LYS A 1 197 ? 2.451 5.562 -11.459 1.00 98.12 197 LYS A C 1
ATOM 1611 O O . LYS A 1 197 ? 2.642 5.985 -10.323 1.00 98.12 197 LYS A O 1
ATOM 1616 N N . VAL A 1 198 ? 3.259 4.681 -12.036 1.00 98.06 198 VAL A N 1
ATOM 1617 C CA . VAL A 1 198 ? 4.512 4.199 -11.450 1.00 98.06 198 VAL A CA 1
ATOM 1618 C C . VAL A 1 198 ? 5.672 4.874 -12.153 1.00 98.06 198 VAL A C 1
ATOM 1620 O O . VAL A 1 198 ? 5.755 4.842 -13.376 1.00 98.06 198 VAL A O 1
ATOM 1623 N N . THR A 1 199 ? 6.593 5.445 -11.387 1.00 98.12 199 THR A N 1
ATOM 1624 C CA . THR A 1 199 ? 7.850 6.013 -11.879 1.00 98.12 199 THR A CA 1
ATOM 1625 C C . THR A 1 199 ? 9.016 5.368 -11.142 1.00 98.12 199 THR A C 1
ATOM 1627 O O . THR A 1 199 ? 9.004 5.285 -9.915 1.00 98.12 199 THR A O 1
ATOM 1630 N N . LEU A 1 200 ? 10.046 4.947 -11.879 1.00 96.69 200 LEU A N 1
ATOM 1631 C CA . LEU A 1 200 ? 11.324 4.536 -11.303 1.00 96.69 200 LEU A CA 1
ATOM 1632 C C . LEU A 1 200 ? 12.401 5.569 -11.622 1.00 96.69 200 LEU A C 1
ATOM 1634 O O . LEU A 1 200 ? 12.644 5.916 -12.778 1.00 96.69 200 LEU A O 1
ATOM 1638 N N . VAL A 1 201 ? 13.065 6.048 -10.578 1.00 94.19 201 VAL A N 1
ATOM 1639 C CA . VAL A 1 201 ? 14.197 6.968 -10.676 1.00 94.19 201 VAL A CA 1
ATOM 1640 C C . VAL A 1 201 ? 15.494 6.167 -10.686 1.00 94.19 201 VAL A C 1
ATOM 1642 O O . VAL A 1 201 ? 15.648 5.193 -9.959 1.00 94.19 201 VAL A O 1
ATOM 1645 N N . GLN A 1 202 ? 16.452 6.574 -11.511 1.00 92.50 202 GLN A N 1
ATOM 1646 C CA . GLN A 1 202 ? 17.758 5.925 -11.557 1.00 92.50 202 GLN A CA 1
ATOM 1647 C C . GLN A 1 202 ? 18.535 6.148 -10.253 1.00 92.50 202 GLN A C 1
ATOM 1649 O O . GLN A 1 202 ? 18.793 7.293 -9.868 1.00 92.50 202 GLN A O 1
ATOM 1654 N N . ASP A 1 203 ? 18.996 5.064 -9.627 1.00 88.81 203 ASP A N 1
ATOM 1655 C CA . ASP A 1 203 ? 19.921 5.144 -8.496 1.00 88.81 203 ASP A CA 1
ATOM 1656 C C . ASP A 1 203 ? 21.355 5.286 -9.017 1.00 88.81 203 ASP A C 1
ATOM 1658 O O . ASP A 1 203 ? 22.075 4.315 -9.241 1.00 88.81 203 ASP A O 1
ATOM 1662 N N . LYS A 1 204 ? 21.775 6.537 -9.222 1.00 89.31 204 LYS A N 1
ATOM 1663 C CA . LYS A 1 204 ? 23.128 6.873 -9.694 1.00 89.31 204 LYS A CA 1
ATOM 1664 C C . LYS A 1 204 ? 24.233 6.456 -8.722 1.00 89.31 204 LYS A C 1
ATOM 1666 O O . LYS A 1 204 ? 25.381 6.353 -9.141 1.00 89.31 204 LYS A O 1
ATOM 1671 N N . LYS A 1 205 ? 23.918 6.256 -7.437 1.00 88.69 205 LYS A N 1
ATOM 1672 C CA . LYS A 1 205 ? 24.910 5.899 -6.419 1.00 88.69 205 LYS A CA 1
ATOM 1673 C C . LYS A 1 205 ? 25.192 4.400 -6.450 1.00 88.69 205 LYS A C 1
ATOM 1675 O O . LYS A 1 205 ? 26.355 4.011 -6.433 1.00 88.69 205 LYS A O 1
ATOM 1680 N N . ALA A 1 206 ? 24.146 3.578 -6.512 1.00 89.19 206 ALA A N 1
ATOM 1681 C CA . ALA A 1 206 ? 24.290 2.129 -6.630 1.00 89.19 206 ALA A CA 1
ATOM 1682 C C . ALA A 1 206 ? 24.656 1.691 -8.059 1.00 89.19 206 ALA A C 1
ATOM 1684 O O . ALA A 1 206 ? 25.371 0.705 -8.231 1.00 89.19 206 ALA A O 1
ATOM 1685 N N . TYR A 1 207 ? 24.214 2.437 -9.080 1.00 90.00 207 TYR A N 1
ATOM 1686 C CA . TYR A 1 207 ? 24.412 2.115 -10.497 1.00 90.00 207 TYR A CA 1
ATOM 1687 C C . TYR A 1 207 ? 24.992 3.324 -11.270 1.00 90.00 207 TYR A C 1
ATOM 1689 O O . TYR A 1 207 ? 24.277 3.994 -12.021 1.00 90.00 207 TYR A O 1
ATOM 1697 N N . PRO A 1 208 ? 26.297 3.631 -11.119 1.00 86.50 208 PRO A N 1
ATOM 1698 C CA . PRO A 1 208 ? 26.903 4.855 -11.665 1.00 86.50 208 PRO A CA 1
ATOM 1699 C C . PRO A 1 208 ? 27.095 4.858 -13.190 1.00 86.50 208 PRO A C 1
ATOM 1701 O O . PRO A 1 208 ? 27.154 5.922 -13.799 1.00 86.50 208 PRO A O 1
ATOM 1704 N N . ASN A 1 209 ? 27.162 3.688 -13.831 1.00 87.44 209 ASN A N 1
ATOM 1705 C CA . ASN A 1 209 ? 27.567 3.561 -15.237 1.00 87.44 209 ASN A CA 1
ATOM 1706 C C . ASN A 1 209 ? 26.404 3.302 -16.207 1.00 87.44 209 ASN A C 1
ATOM 1708 O O . ASN A 1 209 ? 26.604 2.664 -17.229 1.00 87.44 209 ASN A O 1
ATOM 1712 N N . THR A 1 210 ? 25.180 3.732 -15.913 1.00 90.50 210 THR A N 1
ATOM 1713 C CA . THR A 1 210 ? 23.996 3.388 -16.723 1.00 90.50 210 THR A CA 1
ATOM 1714 C C . THR A 1 210 ? 23.730 4.393 -17.853 1.00 90.50 210 THR A C 1
ATOM 1716 O O . THR A 1 210 ? 23.836 5.604 -17.651 1.00 90.50 210 THR A O 1
ATOM 1719 N N . LYS A 1 211 ? 23.318 3.903 -19.030 1.00 89.81 211 LYS A N 1
ATOM 1720 C CA . LYS A 1 211 ? 22.919 4.704 -20.205 1.00 89.81 211 LYS A CA 1
ATOM 1721 C C . LYS A 1 211 ? 21.577 4.218 -20.763 1.00 89.81 211 LYS A C 1
ATOM 1723 O O . LYS A 1 211 ? 21.258 3.037 -20.637 1.00 89.81 211 LYS A O 1
ATOM 1728 N N . ASN A 1 212 ? 20.818 5.113 -21.401 1.00 91.00 212 ASN A N 1
ATOM 1729 C CA . ASN A 1 212 ? 19.522 4.810 -22.036 1.00 91.00 212 ASN A CA 1
ATOM 1730 C C . ASN A 1 212 ? 18.545 4.076 -21.107 1.00 91.00 2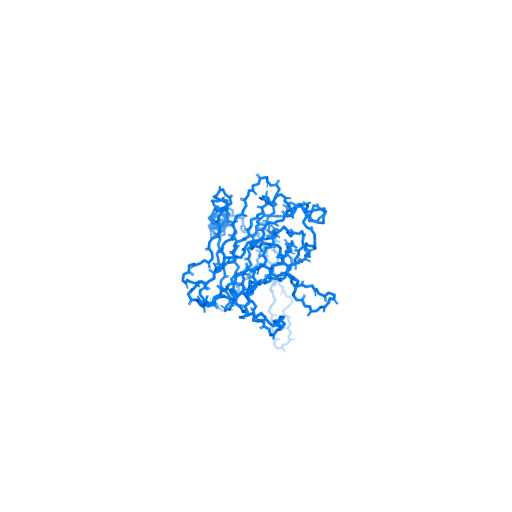12 ASN A C 1
ATOM 1732 O O . ASN A 1 212 ? 17.898 3.096 -21.478 1.00 91.00 212 ASN A O 1
ATOM 1736 N N . THR A 1 213 ? 18.488 4.541 -19.867 1.00 93.56 213 THR A N 1
ATOM 1737 C CA . THR A 1 213 ? 17.722 3.924 -18.798 1.00 93.56 213 THR A CA 1
ATOM 1738 C C . THR A 1 213 ? 16.220 3.944 -19.108 1.00 93.56 213 THR A C 1
ATOM 1740 O O . THR A 1 213 ? 15.663 5.000 -19.406 1.00 93.56 213 THR A O 1
ATOM 1743 N N . LYS A 1 214 ? 15.559 2.783 -19.033 1.00 95.75 214 LYS A N 1
ATOM 1744 C CA . LYS A 1 214 ? 14.121 2.619 -19.304 1.00 95.75 214 LYS A CA 1
ATOM 1745 C C . LYS A 1 214 ? 13.456 1.787 -18.216 1.00 95.75 214 LYS A C 1
ATOM 1747 O O . LYS A 1 214 ? 14.095 0.919 -17.617 1.00 95.75 214 LYS A O 1
ATOM 1752 N N . LEU A 1 215 ? 12.171 2.044 -17.984 1.00 96.44 215 LEU A N 1
ATOM 1753 C CA . LEU A 1 215 ? 11.324 1.184 -17.166 1.00 96.44 215 LEU A CA 1
ATOM 1754 C C . LEU A 1 215 ? 11.042 -0.112 -17.922 1.00 96.44 215 LEU A C 1
ATOM 1756 O O . LEU A 1 215 ? 10.782 -0.098 -19.124 1.00 96.44 215 LEU A O 1
ATOM 1760 N N . TYR A 1 216 ? 11.074 -1.223 -17.205 1.00 95.94 216 TYR A N 1
ATOM 1761 C CA . TYR A 1 216 ? 10.624 -2.517 -17.678 1.00 95.94 216 TYR A CA 1
ATOM 1762 C C . TYR A 1 216 ? 9.549 -3.042 -16.737 1.00 95.94 216 TYR A C 1
ATOM 1764 O O . TYR A 1 216 ? 9.659 -2.915 -15.515 1.00 95.94 216 TYR A O 1
ATOM 1772 N N . ILE A 1 217 ? 8.522 -3.645 -17.327 1.00 95.62 217 ILE A N 1
ATOM 1773 C CA . ILE A 1 217 ? 7.413 -4.268 -16.606 1.00 95.62 217 ILE A CA 1
ATOM 1774 C C . ILE A 1 217 ? 7.460 -5.764 -16.888 1.00 95.62 217 ILE A C 1
ATOM 1776 O O . ILE A 1 217 ? 7.578 -6.171 -18.046 1.00 95.62 217 ILE A O 1
ATOM 1780 N N . PHE A 1 218 ? 7.392 -6.581 -15.842 1.00 94.56 218 PHE A N 1
ATOM 1781 C CA . PHE A 1 218 ? 7.403 -8.032 -15.996 1.00 94.56 218 PHE A CA 1
ATOM 1782 C C . PHE A 1 218 ? 6.109 -8.515 -16.653 1.00 94.56 218 PHE A C 1
ATOM 1784 O O . PHE A 1 218 ? 5.014 -8.297 -16.131 1.00 94.56 218 PHE A O 1
ATOM 1791 N N . ASN A 1 219 ? 6.230 -9.203 -17.785 1.00 93.06 219 ASN A N 1
ATOM 1792 C CA . ASN A 1 219 ? 5.112 -9.878 -18.421 1.00 93.06 219 ASN A CA 1
ATOM 1793 C C . ASN A 1 219 ? 5.045 -11.320 -17.899 1.00 93.06 219 ASN A C 1
ATOM 1795 O O . ASN A 1 219 ? 5.899 -12.142 -18.229 1.00 93.06 219 ASN A O 1
ATOM 1799 N N . ARG A 1 220 ? 4.015 -11.627 -17.099 1.00 88.88 220 ARG A N 1
ATOM 1800 C CA . ARG A 1 220 ? 3.837 -12.951 -16.478 1.00 88.88 220 ARG A CA 1
ATOM 1801 C C . ARG A 1 220 ? 3.596 -14.076 -17.492 1.00 88.88 220 ARG A C 1
ATOM 1803 O O . ARG A 1 220 ? 4.023 -15.191 -17.234 1.00 88.88 220 ARG A O 1
ATOM 1810 N N . GLU A 1 221 ? 2.964 -13.794 -18.631 1.00 90.06 221 GLU A N 1
ATOM 1811 C CA . GLU A 1 221 ? 2.695 -14.795 -19.678 1.00 90.06 221 GLU A CA 1
ATOM 1812 C C . GLU A 1 221 ? 3.970 -15.188 -20.430 1.00 90.06 221 GLU A C 1
ATOM 1814 O O . GLU A 1 221 ? 4.177 -16.354 -20.753 1.00 90.06 221 GLU A O 1
ATOM 1819 N N . LYS A 1 222 ? 4.841 -14.207 -20.696 1.00 88.25 222 LYS A N 1
ATOM 1820 C CA . LYS A 1 222 ? 6.122 -14.417 -21.386 1.00 88.25 222 LYS A CA 1
ATOM 1821 C C . LYS A 1 222 ? 7.264 -14.792 -20.442 1.00 88.25 222 LYS A C 1
ATOM 1823 O O . LYS A 1 222 ? 8.307 -15.227 -20.916 1.00 88.25 222 LYS A O 1
ATOM 1828 N N . GLY A 1 223 ? 7.087 -14.586 -19.138 1.00 88.94 223 GLY A N 1
ATOM 1829 C CA . GLY A 1 223 ? 8.118 -14.811 -18.128 1.00 88.94 223 GLY A CA 1
ATOM 1830 C C . GLY A 1 223 ? 9.317 -13.863 -18.236 1.00 88.94 223 GLY A C 1
ATOM 1831 O O . GLY A 1 223 ? 10.397 -14.219 -17.778 1.00 88.94 223 GLY A O 1
ATOM 1832 N N . ASP A 1 224 ? 9.154 -12.683 -18.849 1.00 90.94 224 ASP A N 1
ATOM 1833 C CA . ASP A 1 224 ? 10.260 -11.746 -19.087 1.00 90.94 224 ASP A CA 1
ATOM 1834 C C . ASP A 1 224 ? 9.830 -10.273 -18.984 1.00 90.94 224 ASP A C 1
ATOM 1836 O O . ASP A 1 224 ? 8.663 -9.905 -19.160 1.00 90.94 224 ASP A O 1
ATOM 1840 N N . TYR A 1 225 ? 10.806 -9.409 -18.725 1.00 93.50 225 TYR A N 1
ATOM 1841 C CA . TYR A 1 225 ? 10.667 -7.964 -18.625 1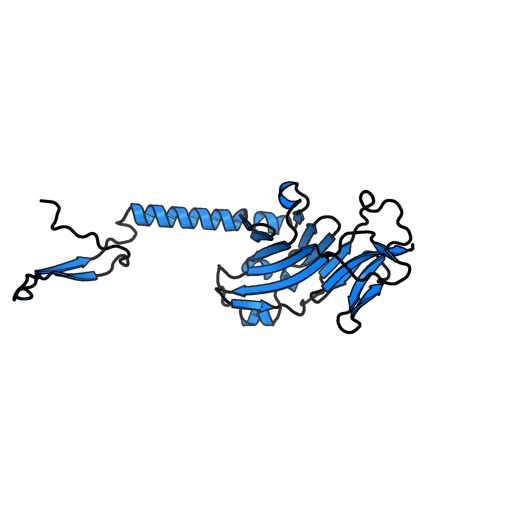.00 93.50 225 TYR A CA 1
ATOM 1842 C C . TYR A 1 225 ? 10.531 -7.301 -19.996 1.00 93.50 225 TYR A C 1
ATOM 1844 O O . TYR A 1 225 ? 11.409 -7.397 -20.851 1.00 93.50 225 TYR A O 1
ATOM 1852 N N . GLN A 1 226 ? 9.449 -6.546 -20.183 1.00 93.81 226 GLN A N 1
ATOM 1853 C CA . GLN A 1 226 ? 9.175 -5.820 -21.420 1.00 93.81 226 GLN A CA 1
ATOM 1854 C C . GLN A 1 226 ? 9.479 -4.322 -21.260 1.00 93.81 226 GLN A C 1
ATOM 1856 O O . GLN A 1 226 ? 9.009 -3.707 -20.294 1.00 93.81 226 GLN A O 1
ATOM 1861 N N . PRO A 1 227 ? 10.244 -3.720 -22.190 1.00 94.56 227 PRO A N 1
ATOM 1862 C CA . PRO A 1 227 ? 10.627 -2.318 -22.110 1.00 94.56 227 PRO A CA 1
ATOM 1863 C C . PRO A 1 227 ? 9.423 -1.396 -22.293 1.00 94.56 227 PRO A C 1
ATOM 1865 O O . PRO A 1 227 ? 8.571 -1.623 -23.149 1.00 94.56 227 PRO A O 1
ATOM 1868 N N . GLN A 1 228 ? 9.422 -0.303 -21.542 1.00 94.50 228 GLN A N 1
ATOM 1869 C CA . GLN A 1 228 ? 8.558 0.851 -21.756 1.00 94.50 228 GLN A CA 1
ATOM 1870 C C . GLN A 1 228 ? 9.333 1.956 -22.485 1.00 94.50 228 GLN A C 1
ATOM 1872 O O . GLN A 1 228 ? 10.565 1.942 -22.570 1.00 94.50 228 GLN A O 1
ATOM 1877 N N . SER A 1 229 ? 8.613 2.928 -23.044 1.00 87.94 229 SER A N 1
ATOM 1878 C CA . SER A 1 229 ? 9.218 4.057 -23.763 1.00 87.94 229 SER A CA 1
ATOM 1879 C C . SER A 1 229 ? 9.879 5.085 -22.837 1.00 87.94 229 SER A C 1
ATOM 1881 O O . SER A 1 229 ? 10.717 5.859 -23.296 1.00 87.94 229 SER A O 1
ATOM 1883 N N . SER A 1 230 ? 9.540 5.084 -21.547 1.00 92.50 230 SER A N 1
ATOM 1884 C CA . SER A 1 230 ? 9.989 6.060 -20.552 1.00 92.50 230 SER A CA 1
ATOM 1885 C C . SER A 1 230 ? 10.425 5.376 -19.245 1.00 92.50 230 SER A C 1
ATOM 1887 O O . SER A 1 230 ? 10.566 4.155 -19.172 1.00 92.50 230 SER A O 1
ATOM 1889 N N . THR A 1 231 ? 10.687 6.165 -18.201 1.00 93.81 231 THR A N 1
ATOM 1890 C CA . THR A 1 231 ? 10.974 5.688 -16.835 1.00 93.81 231 THR A CA 1
ATOM 1891 C C . THR A 1 231 ? 9.716 5.588 -15.966 1.00 93.81 231 THR A C 1
ATOM 1893 O O . THR A 1 231 ? 9.810 5.387 -14.755 1.00 93.81 231 THR A O 1
ATOM 1896 N N . TRP A 1 232 ? 8.540 5.754 -16.571 1.00 96.12 232 TRP A N 1
ATOM 1897 C CA . TRP A 1 232 ? 7.250 5.688 -15.903 1.00 96.12 232 TRP A CA 1
ATOM 1898 C C . TRP A 1 232 ? 6.239 4.907 -16.746 1.00 96.12 232 TRP A C 1
ATOM 1900 O O . TRP A 1 232 ? 6.411 4.741 -17.950 1.00 96.12 232 TRP A O 1
ATOM 1910 N N . ALA A 1 233 ? 5.180 4.415 -16.120 1.00 96.69 233 ALA A N 1
ATOM 1911 C CA . ALA A 1 233 ? 4.064 3.788 -16.810 1.00 96.69 233 ALA A CA 1
ATOM 1912 C C . ALA A 1 233 ? 2.774 3.967 -16.016 1.00 96.69 233 ALA A C 1
ATOM 1914 O O . ALA A 1 233 ? 2.795 4.064 -14.788 1.00 96.69 233 ALA A O 1
ATOM 1915 N N . ASN A 1 234 ? 1.657 3.968 -16.734 1.00 96.88 234 ASN A N 1
ATOM 1916 C CA . ASN A 1 234 ? 0.340 3.852 -16.132 1.00 96.88 234 ASN A CA 1
ATOM 1917 C C . ASN A 1 234 ? 0.010 2.369 -15.958 1.00 96.88 234 ASN A C 1
ATOM 1919 O O . ASN A 1 234 ? 0.106 1.595 -16.911 1.00 96.88 234 ASN A O 1
ATOM 1923 N N . ILE A 1 235 ? -0.376 1.983 -14.749 1.00 95.06 235 ILE A N 1
ATOM 1924 C CA . ILE A 1 235 ? -0.712 0.617 -14.371 1.00 95.06 235 ILE A CA 1
ATOM 1925 C C . ILE A 1 235 ? -2.144 0.586 -13.869 1.00 95.06 235 ILE A C 1
ATOM 1927 O O . ILE A 1 235 ? -2.564 1.422 -13.078 1.00 95.06 235 ILE A O 1
ATOM 1931 N N . ASN A 1 236 ? -2.916 -0.379 -14.336 1.00 93.56 236 ASN A N 1
ATOM 1932 C CA . ASN A 1 236 ? -4.267 -0.615 -13.842 1.00 93.56 236 ASN A CA 1
ATOM 1933 C C . ASN A 1 236 ? -4.353 -1.894 -13.009 1.00 93.56 236 ASN A C 1
ATOM 1935 O O . ASN A 1 236 ? -5.402 -2.143 -12.439 1.00 93.56 236 ASN A O 1
ATOM 1939 N N . THR A 1 237 ? -3.286 -2.686 -12.920 1.00 94.25 237 THR A N 1
ATOM 1940 C CA . THR A 1 237 ? -3.220 -3.944 -12.168 1.00 94.25 237 THR A CA 1
ATOM 1941 C C . THR A 1 237 ? -1.930 -4.011 -11.352 1.00 94.25 237 THR A C 1
ATOM 1943 O O . THR A 1 237 ? -1.013 -3.211 -11.554 1.00 94.25 237 THR A O 1
ATOM 1946 N N . SER A 1 238 ? -1.817 -5.010 -10.472 1.00 94.31 238 SER A N 1
ATOM 1947 C CA . SER A 1 238 ? -0.541 -5.359 -9.836 1.00 94.31 238 SER A CA 1
ATOM 1948 C C . SER A 1 238 ? 0.550 -5.642 -10.874 1.00 94.31 238 SER A C 1
ATOM 1950 O O . SER A 1 238 ? 0.246 -6.168 -11.951 1.00 94.31 238 SER A O 1
ATOM 1952 N N . GLY A 1 239 ? 1.813 -5.383 -10.543 1.00 94.81 239 GLY A N 1
ATOM 1953 C CA . GLY A 1 239 ? 2.923 -5.626 -11.462 1.00 94.81 239 GLY A CA 1
ATOM 1954 C C . GLY A 1 239 ? 4.293 -5.606 -10.798 1.00 94.81 239 GLY A C 1
ATOM 1955 O O . GLY A 1 239 ? 4.436 -5.193 -9.648 1.00 94.81 239 GLY A O 1
ATOM 1956 N N . ARG A 1 240 ? 5.303 -6.051 -11.557 1.00 96.31 240 ARG A N 1
ATOM 1957 C CA . ARG A 1 240 ? 6.716 -5.943 -11.181 1.00 96.31 240 ARG A CA 1
ATOM 1958 C C . ARG A 1 240 ? 7.428 -4.958 -12.087 1.00 96.31 240 ARG A C 1
ATOM 1960 O O . ARG A 1 240 ? 7.280 -5.019 -13.310 1.00 96.31 240 ARG A O 1
ATOM 1967 N N . PHE A 1 241 ? 8.210 -4.085 -11.476 1.00 96.44 241 PHE A N 1
ATOM 1968 C CA . PHE A 1 241 ? 8.809 -2.916 -12.094 1.00 96.44 241 PHE A CA 1
ATOM 1969 C C . PHE A 1 241 ? 10.298 -2.901 -11.815 1.00 96.44 241 PHE A C 1
ATOM 1971 O O . PHE A 1 241 ? 10.727 -3.045 -10.671 1.00 96.44 241 PHE A O 1
ATOM 1978 N N . ILE A 1 242 ? 11.089 -2.672 -12.853 1.00 95.88 242 ILE A N 1
ATOM 1979 C CA . ILE A 1 242 ? 12.534 -2.534 -12.718 1.00 95.88 242 ILE A CA 1
ATOM 1980 C C . ILE A 1 242 ? 13.056 -1.528 -13.729 1.00 95.88 242 ILE A C 1
ATOM 1982 O O . ILE A 1 242 ? 12.549 -1.421 -14.846 1.00 95.88 242 ILE A O 1
ATOM 1986 N N . LEU A 1 243 ? 14.073 -0.770 -13.341 1.00 95.62 243 LEU A N 1
ATOM 1987 C CA . LEU A 1 243 ? 14.756 0.133 -14.242 1.00 95.62 243 LEU A CA 1
ATOM 1988 C C . LEU A 1 243 ? 16.012 -0.561 -14.765 1.00 95.62 243 LEU A C 1
ATOM 1990 O O . LEU A 1 243 ? 16.868 -0.984 -13.983 1.00 95.62 243 LEU A O 1
ATOM 1994 N N . LEU A 1 244 ? 16.129 -0.674 -16.087 1.00 94.75 244 LEU A N 1
ATOM 1995 C CA . LEU A 1 244 ? 17.286 -1.283 -16.740 1.00 94.75 244 LEU A CA 1
ATOM 1996 C C . LEU A 1 244 ? 17.962 -0.290 -17.677 1.00 94.75 244 LEU A C 1
ATOM 1998 O O . LEU A 1 244 ? 17.327 0.597 -18.247 1.00 94.75 244 LEU A O 1
ATOM 2002 N N . SER A 1 245 ? 19.260 -0.488 -17.865 1.00 94.31 245 SER A N 1
ATOM 2003 C CA . SER A 1 245 ? 20.086 0.265 -18.805 1.00 94.31 245 SER A CA 1
ATOM 2004 C C . SER A 1 245 ? 20.793 -0.660 -19.785 1.00 94.31 245 SER A C 1
ATOM 2006 O O . SER A 1 245 ? 20.919 -1.865 -19.542 1.00 94.31 245 SER A O 1
ATOM 2008 N N . ASP A 1 246 ? 21.259 -0.088 -20.889 1.00 92.81 246 ASP A N 1
ATOM 2009 C CA . ASP A 1 246 ? 22.102 -0.801 -21.845 1.00 92.81 246 ASP A CA 1
ATOM 2010 C C . ASP A 1 246 ? 23.467 -1.112 -21.209 1.00 92.81 246 ASP A C 1
ATOM 2012 O O . ASP A 1 246 ? 23.981 -0.320 -20.401 1.00 92.81 246 ASP A O 1
ATOM 2016 N N . ARG A 1 247 ? 24.028 -2.286 -21.527 1.00 88.25 247 ARG A N 1
ATOM 2017 C CA . ARG A 1 247 ? 25.396 -2.650 -21.125 1.00 88.25 247 ARG A CA 1
ATOM 2018 C C . ARG A 1 247 ? 26.426 -1.784 -21.837 1.00 88.25 247 ARG A C 1
ATOM 2020 O O . ARG A 1 247 ? 26.326 -1.652 -23.072 1.00 88.25 247 ARG A O 1
#